Protein AF-A0A2G8L3A9-F1 (afdb_monomer)

Organism: Stichopus japonicus (NCBI:txid307972)

Solvent-accessible surface area (backbone atoms only — not comparable to full-atom values): 10584 Å² total; per-residue (Å²): 138,85,81,78,79,82,80,53,72,70,57,52,50,56,55,47,51,64,58,44,66,78,69,55,55,70,67,61,48,49,54,52,45,55,53,42,32,75,77,36,71,68,41,45,62,57,49,38,59,52,32,54,74,39,91,74,16,53,68,50,31,45,59,49,57,80,66,63,75,77,63,66,65,63,50,50,51,54,49,49,60,51,27,65,36,78,44,77,49,49,67,88,60,48,58,66,53,55,49,38,51,50,51,51,50,49,54,34,33,76,68,72,36,60,28,51,27,42,35,36,28,47,84,20,46,47,74,64,68,61,36,48,27,34,73,73,68,50,70,54,72,87,41,41,31,30,26,25,41,37,56,48,70,75,76,79,78,84,84,79,72,82,70,89,42,74,66,56,54,51,28,49,50,52,36,48,71,59,18,76,44,57,78,47,82,82

Mean predicted aligned error: 10.59 Å

pLDDT: mean 78.58, std 17.26, range [35.34, 96.5]

Foldseek 3Di:
DDDDDDDDPVVVVVVVVVVCVVVQDLVNVLVVLVVQCVVPVCVLVVQLVVLVVDVVSLLSNLLSLVVRDDDPVSSLVSLLVSLLDEDEDEPPDDLSSVVSSLVSLVVCQVVLRARAEYEYEPVQWDDDQLWIQGVSRRTRDQRQRYAEYHYDAPPDDDDDGPDCDPRNVVSQVSSQVSRNRYPYYD

Structure (mmCIF, N/CA/C/O backbone):
data_AF-A0A2G8L3A9-F1
#
_entry.id   AF-A0A2G8L3A9-F1
#
loop_
_atom_site.group_PDB
_atom_site.id
_atom_site.type_symbol
_atom_site.label_atom_id
_atom_site.label_alt_id
_atom_site.label_comp_id
_atom_site.label_asym_id
_atom_site.label_entity_id
_atom_site.label_seq_id
_atom_site.pdbx_PDB_ins_code
_atom_site.Cartn_x
_atom_site.Cartn_y
_atom_site.Cartn_z
_atom_site.occupancy
_atom_site.B_iso_or_equiv
_atom_site.auth_seq_id
_atom_site.auth_comp_id
_atom_site.auth_asym_id
_atom_site.auth_atom_id
_atom_site.pdbx_PDB_model_num
ATOM 1 N N . MET A 1 1 ? 41.451 -30.280 14.322 1.00 36.62 1 MET A N 1
ATOM 2 C CA . MET A 1 1 ? 41.153 -28.844 14.129 1.00 36.62 1 MET A CA 1
ATOM 3 C C . MET A 1 1 ? 41.398 -28.514 12.668 1.00 36.62 1 MET A C 1
ATOM 5 O O . MET A 1 1 ? 42.544 -28.542 12.246 1.00 36.62 1 MET A O 1
ATOM 9 N N . VAL A 1 2 ? 40.342 -28.307 11.881 1.00 35.34 2 VAL A N 1
ATOM 10 C CA . VAL A 1 2 ? 40.468 -27.886 10.478 1.00 35.34 2 VAL A CA 1
ATOM 11 C C . VAL A 1 2 ? 40.287 -26.373 10.460 1.00 35.34 2 VAL A C 1
ATOM 13 O O . VAL A 1 2 ? 39.200 -25.881 10.750 1.00 35.34 2 VAL A O 1
ATOM 16 N N . CYS A 1 3 ? 41.362 -25.632 10.196 1.00 36.41 3 CYS A N 1
ATOM 17 C CA . CYS A 1 3 ? 41.288 -24.188 10.005 1.00 36.41 3 CYS A CA 1
ATOM 18 C C . CYS A 1 3 ? 40.687 -23.906 8.626 1.00 36.41 3 CYS A C 1
ATOM 20 O O . CYS A 1 3 ? 41.283 -24.246 7.604 1.00 36.41 3 CYS A O 1
ATOM 22 N N . SER A 1 4 ? 39.506 -23.292 8.596 1.00 45.94 4 SER A N 1
ATOM 23 C CA . SER A 1 4 ? 38.890 -22.811 7.360 1.00 45.94 4 SER A CA 1
ATOM 24 C C . SER A 1 4 ? 39.771 -21.740 6.698 1.00 45.94 4 SER A C 1
ATOM 26 O O . SER A 1 4 ? 40.305 -20.878 7.403 1.00 45.94 4 SER A O 1
ATOM 28 N N . PRO A 1 5 ? 39.919 -21.745 5.361 1.00 47.22 5 PRO A N 1
ATOM 29 C CA . PRO A 1 5 ? 40.733 -20.757 4.663 1.00 47.22 5 PRO A CA 1
ATOM 30 C C . PRO A 1 5 ? 40.112 -19.349 4.750 1.00 47.22 5 PRO A C 1
ATOM 32 O O . PRO A 1 5 ? 38.885 -19.210 4.826 1.00 47.22 5 PRO A O 1
ATOM 35 N N . PRO A 1 6 ? 40.935 -18.283 4.731 1.00 53.50 6 PRO A N 1
ATOM 36 C CA . PRO A 1 6 ? 40.441 -16.915 4.805 1.00 53.50 6 PRO A CA 1
ATOM 37 C C . PRO A 1 6 ? 39.629 -16.551 3.547 1.00 53.50 6 PRO A C 1
ATOM 39 O O . PRO A 1 6 ? 39.983 -16.957 2.440 1.00 53.50 6 PRO A O 1
ATOM 42 N N . PRO A 1 7 ? 38.547 -15.761 3.679 1.00 51.75 7 PRO A N 1
ATOM 43 C CA . PRO A 1 7 ? 37.683 -15.428 2.552 1.00 51.75 7 PRO A CA 1
ATOM 44 C C . PRO A 1 7 ? 38.400 -14.540 1.523 1.00 51.75 7 PRO A C 1
ATOM 46 O O . PRO A 1 7 ? 39.047 -13.551 1.885 1.00 51.75 7 PRO A O 1
ATOM 49 N N . CYS A 1 8 ? 38.221 -14.877 0.240 1.00 49.03 8 CYS A N 1
ATOM 50 C CA . CYS A 1 8 ? 38.755 -14.158 -0.920 1.00 49.03 8 CYS A CA 1
ATOM 51 C C . CYS A 1 8 ? 38.336 -12.674 -0.953 1.00 49.03 8 CYS A C 1
ATOM 53 O O . CYS A 1 8 ? 37.298 -12.292 -0.406 1.00 49.03 8 CYS A O 1
ATOM 55 N N . HIS A 1 9 ? 39.120 -11.839 -1.644 1.00 52.62 9 HIS A N 1
ATOM 56 C CA . HIS A 1 9 ? 38.910 -10.387 -1.747 1.00 52.62 9 HIS A CA 1
ATOM 57 C C . HIS A 1 9 ? 37.497 -10.013 -2.243 1.00 52.62 9 HIS A C 1
ATOM 59 O O . HIS A 1 9 ? 36.833 -9.175 -1.634 1.00 52.62 9 HIS A O 1
ATOM 65 N N . SER A 1 10 ? 36.969 -10.732 -3.240 1.00 46.91 10 SER A N 1
ATOM 66 C CA . SER A 1 10 ? 35.603 -10.543 -3.762 1.00 46.91 10 SER A CA 1
ATOM 67 C C . SER A 1 10 ? 34.503 -10.844 -2.730 1.00 46.91 10 SER A C 1
ATOM 69 O O . SER A 1 10 ? 33.462 -10.186 -2.696 1.00 46.91 10 SER A O 1
ATOM 71 N N . CYS A 1 11 ? 34.739 -11.797 -1.821 1.00 41.62 11 CYS A N 1
ATOM 72 C CA . CYS A 1 11 ? 33.842 -12.088 -0.700 1.00 41.62 11 CYS A CA 1
ATOM 73 C C . CYS A 1 11 ? 33.897 -10.998 0.379 1.00 41.62 11 CYS A C 1
ATOM 75 O O . CYS A 1 11 ? 32.884 -10.740 1.033 1.00 41.62 11 CYS A O 1
ATOM 77 N N . LYS A 1 12 ? 35.048 -10.338 0.569 1.00 43.12 12 LYS A N 1
ATOM 78 C CA . LYS A 1 12 ? 35.173 -9.195 1.487 1.00 43.12 12 LYS A CA 1
ATOM 79 C C . LYS A 1 12 ? 34.442 -7.964 0.952 1.00 43.12 12 LYS A C 1
ATOM 81 O O . LYS A 1 12 ? 33.744 -7.316 1.727 1.00 43.12 12 LYS A O 1
ATOM 86 N N . GLU A 1 13 ? 34.519 -7.693 -0.350 1.00 42.53 13 GLU A N 1
ATOM 87 C CA . GLU A 1 13 ? 33.789 -6.592 -0.997 1.00 42.53 13 GLU A CA 1
ATOM 88 C C . GLU A 1 13 ? 32.276 -6.821 -1.006 1.00 42.53 13 GLU A C 1
ATOM 90 O O . GLU A 1 13 ? 31.536 -5.941 -0.568 1.00 42.53 13 GLU A O 1
ATOM 95 N N . ARG A 1 14 ? 31.797 -8.028 -1.348 1.00 42.50 14 ARG A N 1
ATOM 96 C CA . ARG A 1 14 ? 30.364 -8.371 -1.231 1.00 42.50 14 ARG A CA 1
ATOM 97 C C . ARG A 1 14 ? 29.839 -8.232 0.200 1.00 42.50 14 ARG A C 1
ATOM 99 O O . ARG A 1 14 ? 28.725 -7.758 0.396 1.00 42.50 14 ARG A O 1
ATOM 106 N N . ARG A 1 15 ? 30.632 -8.604 1.214 1.00 38.69 15 ARG A N 1
ATOM 107 C CA . ARG A 1 15 ? 30.287 -8.408 2.639 1.00 38.69 15 ARG A CA 1
ATOM 108 C C . ARG A 1 15 ? 30.370 -6.948 3.090 1.00 38.69 15 ARG A C 1
ATOM 110 O O . ARG A 1 15 ? 29.755 -6.598 4.093 1.00 38.69 15 ARG A O 1
ATOM 117 N N . ARG A 1 16 ? 31.153 -6.107 2.412 1.00 40.16 16 ARG A N 1
ATOM 118 C CA . ARG A 1 16 ? 31.236 -4.664 2.679 1.00 40.16 16 ARG A CA 1
ATOM 119 C C . ARG A 1 16 ? 30.041 -3.939 2.059 1.00 40.16 16 ARG A C 1
ATOM 121 O O . ARG A 1 16 ? 29.405 -3.163 2.753 1.00 40.16 16 ARG A O 1
ATOM 128 N N . TYR A 1 17 ? 29.650 -4.303 0.838 1.00 43.84 17 TYR A N 1
ATOM 129 C CA . TYR A 1 17 ? 28.429 -3.806 0.200 1.00 43.84 17 TYR A CA 1
ATOM 130 C C . TYR A 1 17 ? 27.167 -4.241 0.963 1.00 43.84 17 TYR A C 1
ATOM 132 O O . TYR A 1 17 ? 26.323 -3.412 1.268 1.00 43.84 17 TYR A O 1
ATOM 140 N N . ARG A 1 18 ? 27.093 -5.506 1.412 1.00 39.56 18 ARG A N 1
ATOM 141 C CA . ARG A 1 18 ? 26.003 -5.998 2.283 1.00 39.56 18 ARG A CA 1
ATOM 142 C C . ARG A 1 18 ? 25.877 -5.258 3.618 1.00 39.56 18 ARG A C 1
ATOM 144 O O . ARG A 1 18 ? 24.781 -5.197 4.156 1.00 39.56 18 ARG A O 1
ATOM 151 N N . ARG A 1 19 ? 26.984 -4.745 4.168 1.00 37.00 19 ARG A N 1
ATOM 152 C CA . ARG A 1 19 ? 26.980 -3.954 5.411 1.00 37.00 19 ARG A CA 1
ATOM 153 C C . ARG A 1 19 ? 26.667 -2.480 5.169 1.00 37.00 19 ARG A C 1
ATOM 155 O O . ARG A 1 19 ? 26.073 -1.856 6.030 1.00 37.00 19 ARG A O 1
ATOM 162 N N . ASN A 1 20 ? 27.012 -1.947 4.000 1.00 40.19 20 ASN A N 1
ATOM 163 C CA . ASN A 1 20 ? 26.741 -0.553 3.647 1.00 40.19 20 ASN A CA 1
ATOM 164 C C . ASN A 1 20 ? 25.353 -0.349 3.018 1.00 40.19 20 ASN A C 1
ATOM 166 O O . ASN A 1 20 ? 24.836 0.753 3.077 1.00 40.19 20 ASN A O 1
ATOM 170 N N . ALA A 1 21 ? 24.718 -1.392 2.472 1.00 45.28 21 ALA A N 1
ATOM 171 C CA . ALA A 1 21 ? 23.310 -1.345 2.062 1.00 45.28 21 ALA A CA 1
ATOM 172 C C . ALA A 1 21 ? 22.352 -1.180 3.260 1.00 45.28 21 ALA A C 1
ATOM 174 O O . ALA A 1 21 ? 21.206 -0.797 3.078 1.00 45.28 21 ALA A O 1
ATOM 175 N N . GLN A 1 22 ? 22.833 -1.433 4.485 1.00 47.22 22 GLN A N 1
ATOM 176 C CA . GLN A 1 22 ? 22.139 -1.073 5.728 1.00 47.22 22 GLN A CA 1
ATOM 177 C C . GLN A 1 22 ? 22.319 0.416 6.096 1.00 47.22 22 GLN A C 1
ATOM 179 O O . GLN A 1 22 ? 21.776 0.861 7.099 1.00 47.22 22 GLN A O 1
ATOM 184 N N . VAL A 1 23 ? 23.103 1.172 5.314 1.00 50.78 23 VAL A N 1
ATOM 185 C CA . VAL A 1 23 ? 23.493 2.577 5.540 1.00 50.78 23 VAL A CA 1
ATOM 186 C C . VAL A 1 23 ? 23.375 3.357 4.224 1.00 50.78 23 VAL A C 1
ATOM 188 O O . VAL A 1 23 ? 24.278 4.086 3.823 1.00 50.78 23 VAL A O 1
ATOM 191 N N . LEU A 1 24 ? 22.290 3.141 3.492 1.00 57.12 24 LEU A N 1
ATOM 192 C CA . LEU A 1 24 ? 21.885 4.052 2.431 1.00 57.12 24 LEU A CA 1
ATOM 193 C C . LEU A 1 24 ? 20.518 4.571 2.823 1.00 57.12 24 LEU A C 1
ATOM 195 O O . LEU A 1 24 ? 19.586 3.795 3.041 1.00 57.12 24 LEU A O 1
ATOM 199 N N . ASP A 1 25 ? 20.452 5.883 2.979 1.00 66.00 25 ASP A N 1
ATOM 200 C CA . ASP A 1 25 ? 19.200 6.568 3.203 1.00 66.00 25 ASP A CA 1
ATOM 201 C C . ASP A 1 25 ? 18.233 6.236 2.035 1.00 66.00 25 ASP A C 1
ATOM 203 O O . ASP A 1 25 ? 18.679 6.126 0.884 1.00 66.00 25 ASP A O 1
ATOM 207 N N . PRO A 1 26 ? 16.926 6.026 2.288 1.00 64.19 26 PRO A N 1
ATOM 208 C CA . PRO A 1 26 ? 15.928 5.796 1.238 1.00 64.19 26 PRO A CA 1
ATOM 209 C C . PRO A 1 26 ? 15.983 6.768 0.064 1.00 64.19 26 PRO A C 1
ATOM 211 O O . PRO A 1 26 ? 15.764 6.353 -1.075 1.00 64.19 26 PRO A O 1
ATOM 214 N N . PHE A 1 27 ? 16.348 8.021 0.316 1.00 68.00 27 PHE A N 1
ATOM 215 C CA . PHE A 1 27 ? 16.546 9.042 -0.702 1.00 68.00 27 PHE A CA 1
ATOM 216 C C . PHE A 1 27 ? 17.810 8.791 -1.538 1.00 68.00 27 PHE A C 1
ATOM 218 O O . PHE A 1 27 ? 17.751 8.860 -2.766 1.00 68.00 27 PHE A O 1
ATOM 225 N N . ASP A 1 28 ? 18.938 8.420 -0.925 1.00 74.38 28 ASP A N 1
ATOM 226 C CA . ASP A 1 28 ? 20.164 8.076 -1.665 1.00 74.38 28 ASP A CA 1
ATOM 227 C C . ASP A 1 28 ? 19.952 6.856 -2.569 1.00 74.38 28 ASP A C 1
ATOM 229 O O . ASP A 1 28 ? 20.475 6.774 -3.687 1.00 74.38 28 ASP A O 1
ATOM 233 N N . LEU A 1 29 ? 19.140 5.907 -2.101 1.00 73.69 29 LEU A N 1
ATOM 234 C CA . LEU A 1 29 ? 18.822 4.713 -2.865 1.00 73.69 29 LEU A CA 1
ATOM 235 C C . LEU A 1 29 ? 17.907 5.011 -4.058 1.00 73.69 29 LEU A C 1
ATOM 237 O O . LEU A 1 29 ? 18.067 4.393 -5.110 1.00 73.69 29 LEU A O 1
ATOM 241 N N . GLN A 1 30 ? 17.016 5.996 -3.935 1.00 76.06 30 GLN A N 1
ATOM 242 C CA . GLN A 1 30 ? 16.195 6.500 -5.037 1.00 76.06 30 GLN A CA 1
ATOM 243 C C . GLN A 1 30 ? 17.063 7.117 -6.147 1.00 76.06 30 GLN A C 1
ATOM 245 O O . GLN A 1 30 ? 16.871 6.825 -7.330 1.00 76.06 30 GLN A O 1
ATOM 250 N N . TYR A 1 31 ? 18.082 7.907 -5.790 1.00 81.00 31 TYR A N 1
ATOM 251 C CA . TYR A 1 31 ? 19.041 8.431 -6.771 1.00 81.00 31 TYR A CA 1
ATOM 252 C C . TYR A 1 31 ? 19.836 7.317 -7.448 1.00 81.00 31 TYR A C 1
ATOM 254 O O . TYR A 1 31 ? 19.996 7.337 -8.671 1.00 81.00 31 TYR A O 1
ATOM 262 N N . LEU A 1 32 ? 20.295 6.324 -6.679 1.00 81.38 32 LEU A N 1
ATOM 263 C CA . LEU A 1 32 ? 20.985 5.160 -7.231 1.00 81.38 32 LEU A CA 1
ATOM 264 C C . LEU A 1 32 ? 20.086 4.382 -8.199 1.00 81.38 32 LEU A C 1
ATOM 266 O O . LEU A 1 32 ? 20.548 3.973 -9.265 1.00 81.38 32 LEU A O 1
ATOM 270 N N . PHE A 1 33 ? 18.810 4.209 -7.852 1.00 83.75 33 PHE A N 1
ATOM 271 C CA . PHE A 1 33 ? 17.823 3.548 -8.698 1.00 83.75 33 PHE A CA 1
ATOM 272 C C . PHE A 1 33 ? 17.646 4.284 -10.029 1.00 83.75 33 PHE A C 1
ATOM 274 O O . PHE A 1 33 ? 17.816 3.678 -11.088 1.00 83.75 33 PHE A O 1
ATOM 281 N N . ARG A 1 34 ? 17.392 5.600 -9.994 1.00 84.62 34 ARG A N 1
ATOM 282 C CA . ARG A 1 34 ? 17.238 6.431 -11.202 1.00 84.62 34 ARG A CA 1
ATOM 283 C C . ARG A 1 34 ? 18.502 6.433 -12.059 1.00 84.62 34 ARG A C 1
ATOM 285 O O . ARG A 1 34 ? 18.413 6.330 -13.280 1.00 84.62 34 ARG A O 1
ATOM 292 N N . PHE A 1 35 ? 19.673 6.517 -11.428 1.00 85.81 35 PHE A N 1
ATOM 293 C CA . PHE A 1 35 ? 20.959 6.445 -12.118 1.00 85.81 35 PHE A CA 1
ATOM 294 C C . PHE A 1 35 ? 21.136 5.104 -12.838 1.00 85.81 35 PHE A C 1
ATOM 296 O O . PHE A 1 35 ? 21.455 5.083 -14.023 1.00 85.81 35 PHE A O 1
ATOM 303 N N . ALA A 1 36 ? 20.884 3.988 -12.151 1.00 85.12 36 ALA A N 1
ATOM 304 C CA . ALA A 1 36 ? 21.011 2.658 -12.734 1.00 85.12 36 ALA A CA 1
ATOM 305 C C . ALA A 1 36 ? 20.030 2.439 -13.894 1.00 85.12 36 ALA A C 1
ATOM 307 O O . ALA A 1 36 ? 20.445 1.952 -14.942 1.00 85.12 36 ALA A O 1
ATOM 308 N N . CYS A 1 37 ? 18.771 2.860 -13.740 1.00 82.75 37 CYS A N 1
ATOM 309 C CA . CYS A 1 37 ? 17.767 2.773 -14.806 1.00 82.75 37 CYS A CA 1
ATOM 310 C C . CYS A 1 37 ? 18.114 3.658 -16.014 1.00 82.75 37 CYS A C 1
ATOM 312 O O . CYS A 1 37 ? 17.800 3.306 -17.146 1.00 82.75 37 CYS A O 1
ATOM 314 N N . GLY A 1 38 ? 18.788 4.793 -15.792 1.00 82.81 38 GLY A N 1
ATOM 315 C CA . GLY A 1 38 ? 19.302 5.642 -16.869 1.00 82.81 38 GLY A CA 1
ATOM 316 C C . GLY A 1 38 ? 20.457 5.015 -17.661 1.00 82.81 38 GLY A C 1
ATOM 317 O O . GLY A 1 38 ? 20.692 5.415 -18.798 1.00 82.81 38 GLY A O 1
ATOM 318 N N . LEU A 1 39 ? 21.170 4.042 -17.080 1.00 85.06 39 LEU A N 1
ATOM 319 C CA . LEU A 1 39 ? 22.246 3.300 -17.747 1.00 85.06 39 LEU A CA 1
ATOM 320 C C . LEU A 1 39 ? 21.748 2.022 -18.432 1.00 85.06 39 LEU A C 1
ATOM 322 O O . LEU A 1 39 ? 22.170 1.721 -19.546 1.00 85.06 39 LEU A O 1
ATOM 326 N N . ASP A 1 40 ? 20.889 1.264 -17.753 1.00 82.75 40 ASP A N 1
ATOM 327 C CA . ASP A 1 40 ? 20.296 0.015 -18.232 1.00 82.75 40 ASP A CA 1
ATOM 328 C C . ASP A 1 40 ? 18.811 -0.008 -17.824 1.00 82.75 40 ASP A C 1
ATOM 330 O O . ASP A 1 40 ? 18.519 -0.100 -16.627 1.00 82.75 40 ASP A O 1
ATOM 334 N N . PRO A 1 41 ? 17.864 0.046 -18.780 1.00 76.56 41 PRO A N 1
ATOM 335 C CA . PRO A 1 41 ? 16.432 -0.024 -18.490 1.00 76.56 41 PRO A CA 1
ATOM 336 C C . PRO A 1 41 ? 16.026 -1.272 -17.687 1.00 76.56 41 PRO A C 1
ATOM 338 O O . PRO A 1 41 ? 15.121 -1.203 -16.857 1.00 76.56 41 PRO A O 1
ATOM 341 N N . ASP A 1 42 ? 16.738 -2.394 -17.850 1.00 81.69 42 ASP A N 1
ATOM 342 C CA . ASP A 1 42 ? 16.459 -3.638 -17.121 1.00 81.69 42 ASP A CA 1
ATOM 343 C C . ASP A 1 42 ? 17.043 -3.644 -15.696 1.00 81.69 42 ASP A C 1
ATOM 345 O O . ASP A 1 42 ? 16.769 -4.553 -14.897 1.00 81.69 42 ASP A O 1
ATOM 349 N N . ALA A 1 43 ? 17.872 -2.654 -15.340 1.00 83.38 43 ALA A N 1
ATOM 350 C CA . ALA A 1 43 ? 18.488 -2.576 -14.019 1.00 83.38 43 ALA A CA 1
ATOM 351 C C . ALA A 1 43 ? 17.450 -2.353 -12.917 1.00 83.38 43 ALA A C 1
ATOM 353 O O . ALA A 1 43 ? 17.611 -2.900 -11.823 1.00 83.38 43 ALA A O 1
ATOM 354 N N . GLY A 1 44 ? 16.368 -1.621 -13.203 1.00 80.88 44 GLY A N 1
ATOM 355 C CA . GLY A 1 44 ? 15.320 -1.327 -12.225 1.00 80.88 44 GLY A CA 1
ATOM 356 C C . GLY A 1 44 ? 14.690 -2.596 -11.649 1.00 80.88 44 GLY A C 1
ATOM 357 O O . GLY A 1 44 ? 14.657 -2.782 -10.431 1.00 80.88 44 GLY A O 1
ATOM 358 N N . LYS A 1 45 ? 14.303 -3.536 -12.521 1.00 79.88 45 LYS A N 1
ATOM 359 C CA . LYS A 1 45 ? 13.730 -4.835 -12.131 1.00 79.88 45 LYS A CA 1
ATOM 360 C C . LYS A 1 45 ? 14.697 -5.649 -11.268 1.00 79.88 45 LYS A C 1
ATOM 362 O O . LYS A 1 45 ? 14.313 -6.201 -10.236 1.00 79.88 45 LYS A O 1
ATOM 367 N N . LYS A 1 46 ? 15.978 -5.695 -11.654 1.00 83.19 46 LYS A N 1
ATOM 368 C CA . LYS A 1 46 ? 17.025 -6.416 -10.906 1.00 83.19 46 LYS A CA 1
ATOM 369 C C . LYS A 1 46 ? 17.261 -5.798 -9.527 1.00 83.19 46 LYS A C 1
ATOM 371 O O . LYS A 1 46 ? 17.386 -6.535 -8.549 1.00 83.19 46 LYS A O 1
ATOM 376 N N . LEU A 1 47 ? 17.301 -4.467 -9.444 1.00 82.69 47 LEU A N 1
ATOM 377 C CA . LEU A 1 47 ? 17.473 -3.739 -8.189 1.00 82.69 47 LEU A CA 1
ATOM 378 C C . LEU A 1 47 ? 16.291 -3.965 -7.257 1.00 82.69 47 LEU A C 1
ATOM 380 O O . LEU A 1 47 ? 16.506 -4.348 -6.115 1.00 82.69 47 LEU A O 1
ATOM 384 N N . ILE A 1 48 ? 15.059 -3.822 -7.739 1.00 81.00 48 ILE A N 1
ATOM 385 C CA . ILE A 1 48 ? 13.859 -4.011 -6.914 1.00 81.00 48 ILE A CA 1
ATOM 386 C C . ILE A 1 48 ? 13.789 -5.433 -6.364 1.00 81.00 48 ILE A C 1
ATOM 388 O O . ILE A 1 48 ? 13.585 -5.610 -5.165 1.00 81.00 48 ILE A O 1
ATOM 392 N N . ASN A 1 49 ? 14.044 -6.446 -7.194 1.00 82.69 49 ASN A N 1
ATOM 393 C CA . ASN A 1 49 ? 14.086 -7.836 -6.735 1.00 82.69 49 ASN A CA 1
ATOM 394 C C . ASN A 1 49 ? 15.186 -8.068 -5.692 1.00 82.69 49 ASN A C 1
ATOM 396 O O . ASN A 1 49 ? 14.992 -8.816 -4.733 1.00 82.69 49 ASN A O 1
ATOM 400 N N . HIS A 1 50 ? 16.339 -7.413 -5.850 1.00 82.06 50 HIS A N 1
ATOM 401 C CA . HIS A 1 50 ? 17.394 -7.470 -4.849 1.00 82.06 50 HIS A CA 1
ATOM 402 C C . HIS A 1 50 ? 16.974 -6.792 -3.541 1.00 82.06 50 HIS A C 1
ATOM 404 O O . HIS A 1 50 ? 17.147 -7.384 -2.478 1.00 82.06 50 HIS A O 1
ATOM 410 N N . LEU A 1 51 ? 16.392 -5.593 -3.612 1.00 79.50 51 LEU A N 1
ATOM 411 C CA . LEU A 1 51 ? 15.943 -4.828 -2.452 1.00 79.50 51 LEU A CA 1
ATOM 412 C C . LEU A 1 51 ? 14.878 -5.590 -1.676 1.00 79.50 51 LEU A C 1
ATOM 414 O O . LEU A 1 51 ? 15.074 -5.804 -0.491 1.00 79.50 51 LEU A O 1
ATOM 418 N N . LYS A 1 52 ? 13.846 -6.125 -2.337 1.00 79.06 52 LYS A N 1
ATOM 419 C CA . LYS A 1 52 ? 12.809 -6.966 -1.707 1.00 79.06 52 LYS A CA 1
ATOM 420 C C . LYS A 1 52 ? 13.375 -8.155 -0.909 1.00 79.06 52 LYS A C 1
ATOM 422 O O . LYS A 1 52 ? 12.743 -8.618 0.031 1.00 79.06 52 LYS A O 1
ATOM 427 N N . SER A 1 53 ? 14.570 -8.650 -1.251 1.00 79.62 53 SER A N 1
ATOM 428 C CA . SER A 1 53 ? 15.238 -9.733 -0.505 1.00 79.62 53 SER A CA 1
ATOM 429 C C . SER A 1 53 ? 15.954 -9.279 0.778 1.00 79.62 53 SER A C 1
ATOM 431 O O . SER A 1 53 ? 16.410 -10.116 1.562 1.00 79.62 53 SER A O 1
ATOM 433 N N . LEU A 1 54 ? 16.099 -7.968 0.991 1.00 79.25 54 LEU A N 1
ATOM 434 C CA . LEU A 1 54 ? 16.761 -7.375 2.149 1.00 79.25 54 LEU A CA 1
ATOM 435 C C . LEU A 1 54 ? 15.744 -7.028 3.251 1.00 79.25 54 LEU A C 1
ATOM 437 O O . LEU A 1 54 ? 14.624 -6.613 2.951 1.00 79.25 54 LEU A O 1
ATOM 441 N N . PRO A 1 55 ? 16.126 -7.121 4.538 1.00 70.94 55 PRO A N 1
ATOM 442 C CA . PRO A 1 55 ? 15.294 -6.628 5.633 1.00 70.94 55 PRO A CA 1
ATOM 443 C C . PRO A 1 55 ? 14.982 -5.135 5.460 1.00 70.94 55 PRO A C 1
ATOM 445 O O . PRO A 1 55 ? 15.900 -4.336 5.296 1.00 70.94 55 PRO A O 1
ATOM 448 N N . GLY A 1 56 ? 13.698 -4.766 5.483 1.00 70.19 56 GLY A N 1
ATOM 449 C CA . GLY A 1 56 ? 13.246 -3.386 5.247 1.00 70.19 56 GLY A CA 1
ATOM 450 C C . GLY A 1 56 ? 13.283 -2.947 3.779 1.00 70.19 56 GLY A C 1
ATOM 451 O O . GLY A 1 56 ? 12.927 -1.818 3.465 1.00 70.19 56 GLY A O 1
ATOM 452 N N . GLY A 1 57 ? 13.681 -3.831 2.864 1.00 76.88 57 GLY A N 1
ATOM 453 C CA . GLY A 1 57 ? 13.815 -3.530 1.445 1.00 76.88 57 GLY A CA 1
ATOM 454 C C . GLY A 1 57 ? 12.502 -3.260 0.712 1.00 76.88 57 GLY A C 1
ATOM 455 O O . GLY A 1 57 ? 12.511 -2.593 -0.321 1.00 76.88 57 GLY A O 1
ATOM 456 N N . ASP A 1 58 ? 11.375 -3.714 1.262 1.00 80.06 58 ASP A N 1
ATOM 457 C CA . ASP A 1 58 ? 10.038 -3.449 0.717 1.00 80.06 58 ASP A CA 1
ATOM 458 C C . ASP A 1 58 ? 9.694 -1.965 0.720 1.00 80.06 58 ASP A C 1
ATOM 460 O O . ASP A 1 58 ? 9.169 -1.450 -0.263 1.00 80.06 58 ASP A O 1
ATOM 464 N N . THR A 1 59 ? 10.083 -1.260 1.781 1.00 78.25 59 THR A N 1
ATOM 465 C CA . THR A 1 59 ? 9.943 0.190 1.913 1.00 78.25 59 THR A CA 1
ATOM 466 C C . THR A 1 59 ? 10.594 0.924 0.741 1.00 78.25 59 THR A C 1
ATOM 468 O O . THR A 1 59 ? 10.016 1.835 0.154 1.00 78.25 59 THR A O 1
ATOM 471 N N . PHE A 1 60 ? 11.786 0.482 0.341 1.00 78.31 60 PHE A N 1
ATOM 472 C CA . PHE A 1 60 ? 12.499 1.054 -0.797 1.00 78.31 60 PHE A CA 1
ATOM 473 C C . PHE A 1 60 ? 11.919 0.586 -2.132 1.00 78.31 60 PHE A C 1
ATOM 475 O O . PHE A 1 60 ? 11.857 1.362 -3.087 1.00 78.31 60 PHE A O 1
ATOM 482 N N . ALA A 1 61 ? 11.475 -0.671 -2.210 1.00 83.44 61 ALA A N 1
ATOM 483 C CA . ALA A 1 61 ? 10.823 -1.202 -3.397 1.00 83.44 61 ALA A CA 1
ATOM 484 C C . ALA A 1 61 ? 9.567 -0.392 -3.750 1.00 83.44 61 ALA A C 1
ATOM 486 O O . ALA A 1 61 ? 9.362 -0.118 -4.926 1.00 83.44 61 ALA A O 1
ATOM 487 N N . ILE A 1 62 ? 8.784 0.052 -2.758 1.00 85.00 62 ILE A N 1
ATOM 488 C CA . ILE A 1 62 ? 7.624 0.941 -2.954 1.00 85.00 62 ILE A CA 1
ATOM 489 C C . ILE A 1 62 ? 8.020 2.213 -3.706 1.00 85.00 62 ILE A C 1
ATOM 491 O O . ILE A 1 62 ? 7.417 2.520 -4.734 1.00 85.00 62 ILE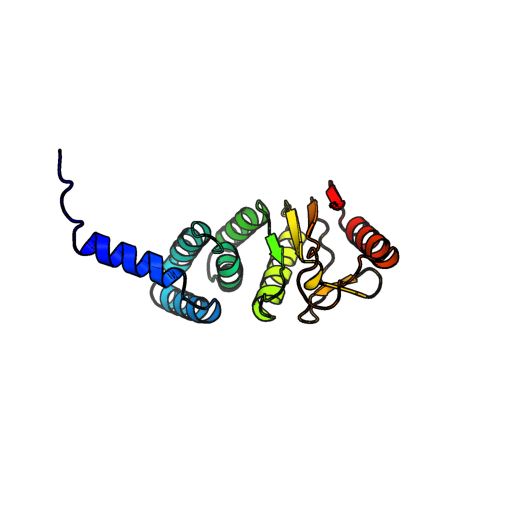 A O 1
ATOM 495 N N . LEU A 1 63 ? 9.048 2.922 -3.220 1.00 84.38 63 LEU A N 1
ATOM 496 C CA . LEU A 1 63 ? 9.531 4.162 -3.841 1.00 84.38 63 LEU A CA 1
ATOM 497 C C . LEU A 1 63 ? 9.935 3.921 -5.301 1.00 84.38 63 LEU A C 1
ATOM 499 O O . LEU A 1 63 ? 9.557 4.675 -6.191 1.00 84.38 63 LEU A O 1
ATOM 503 N N . CYS A 1 64 ? 10.641 2.817 -5.554 1.00 83.12 64 CYS A N 1
ATOM 504 C CA . CYS A 1 64 ? 11.144 2.488 -6.882 1.00 83.12 64 CYS A CA 1
ATOM 505 C C . CYS A 1 64 ? 10.039 2.027 -7.850 1.00 83.12 64 CYS A C 1
ATOM 507 O O . CYS A 1 64 ? 10.126 2.310 -9.041 1.00 83.12 64 CYS A O 1
ATOM 509 N N . ILE A 1 65 ? 9.010 1.308 -7.376 1.00 84.94 65 ILE A N 1
ATOM 510 C CA . ILE A 1 65 ? 7.924 0.771 -8.220 1.00 84.94 65 ILE A CA 1
ATOM 511 C C . ILE A 1 65 ? 7.153 1.895 -8.913 1.00 84.94 65 ILE A C 1
ATOM 513 O O . ILE A 1 65 ? 6.860 1.775 -10.099 1.00 84.94 65 ILE A O 1
ATOM 517 N N . LEU A 1 66 ? 6.872 2.992 -8.209 1.00 83.25 66 LEU A N 1
ATOM 518 C CA . LEU A 1 66 ? 6.150 4.134 -8.781 1.00 83.25 66 LEU A CA 1
ATOM 519 C C . LEU A 1 66 ? 6.973 4.914 -9.817 1.00 83.25 66 LEU A C 1
ATOM 521 O O . LEU A 1 66 ? 6.414 5.666 -10.611 1.00 83.25 66 LEU A O 1
ATOM 525 N N . GLU A 1 67 ? 8.293 4.735 -9.815 1.00 80.69 67 GLU A N 1
ATOM 526 C CA . GLU A 1 67 ? 9.214 5.352 -10.770 1.00 80.69 67 GLU A CA 1
ATOM 527 C C . GLU A 1 67 ? 9.615 4.421 -11.915 1.00 80.69 67 GLU A C 1
ATOM 529 O O . GLU A 1 67 ? 10.323 4.857 -12.825 1.00 80.69 67 GLU A O 1
ATOM 534 N N . GLN A 1 68 ? 9.195 3.151 -11.884 1.00 75.88 68 GLN A N 1
ATOM 535 C CA . GLN A 1 68 ? 9.487 2.224 -12.968 1.00 75.88 68 GLN A CA 1
ATOM 536 C C . GLN A 1 68 ? 8.888 2.742 -14.275 1.00 75.88 68 GLN A C 1
ATOM 538 O O . GLN A 1 68 ? 7.690 3.000 -14.388 1.00 75.88 68 GLN A O 1
ATOM 543 N N . THR A 1 69 ? 9.738 2.848 -15.287 1.00 68.56 69 THR A N 1
ATOM 544 C CA . THR A 1 69 ? 9.338 3.052 -16.674 1.00 68.56 69 THR A CA 1
ATOM 545 C C . THR A 1 69 ? 9.510 1.723 -17.405 1.00 68.56 69 THR A C 1
ATOM 547 O O . THR A 1 69 ? 10.545 1.073 -17.282 1.00 68.56 69 THR A O 1
ATOM 550 N N . GLY A 1 70 ? 8.484 1.262 -18.123 1.00 72.56 70 GLY A N 1
ATOM 551 C CA . GLY A 1 70 ? 8.525 -0.058 -18.759 1.00 72.56 70 GLY A CA 1
ATOM 552 C C . GLY A 1 70 ? 7.147 -0.649 -19.037 1.00 72.56 70 GLY A C 1
ATOM 553 O O . GLY A 1 70 ? 6.164 0.082 -19.165 1.00 72.56 70 GLY A O 1
ATOM 554 N N . ASP A 1 71 ? 7.092 -1.979 -19.150 1.00 81.00 71 ASP A N 1
ATOM 555 C CA . ASP A 1 71 ? 5.846 -2.721 -19.350 1.00 81.00 71 ASP A CA 1
ATOM 556 C C . ASP A 1 71 ? 4.939 -2.582 -18.119 1.00 81.00 71 ASP A C 1
ATOM 558 O O . ASP A 1 71 ? 5.324 -2.906 -16.993 1.00 81.00 71 ASP A O 1
ATOM 562 N N . VAL A 1 72 ? 3.711 -2.115 -18.342 1.00 85.44 72 VAL A N 1
ATOM 563 C CA . VAL A 1 72 ? 2.702 -1.946 -17.292 1.00 85.44 72 VAL A CA 1
ATOM 564 C C . VAL A 1 72 ? 2.426 -3.270 -16.578 1.00 85.44 72 VAL A C 1
ATOM 566 O O . VAL A 1 72 ? 2.235 -3.266 -15.367 1.00 85.44 72 VAL A O 1
ATOM 569 N N . ASN A 1 73 ? 2.462 -4.406 -17.277 1.00 88.06 73 ASN A N 1
ATOM 570 C CA . ASN A 1 73 ? 2.234 -5.716 -16.666 1.00 88.06 73 ASN A CA 1
ATOM 571 C C . ASN A 1 73 ? 3.320 -6.060 -15.638 1.00 88.06 73 ASN A C 1
ATOM 573 O O . ASN A 1 73 ? 2.993 -6.497 -14.539 1.00 88.06 73 ASN A O 1
ATOM 577 N N . ASP A 1 74 ? 4.590 -5.778 -15.945 1.00 84.94 74 ASP A N 1
ATOM 578 C CA . ASP A 1 74 ? 5.711 -5.995 -15.018 1.00 84.94 74 ASP A CA 1
ATOM 579 C C . ASP A 1 74 ? 5.590 -5.110 -13.759 1.00 84.94 74 ASP A C 1
ATOM 581 O O . ASP A 1 74 ? 5.911 -5.533 -12.637 1.00 84.94 74 ASP A O 1
ATOM 585 N N . ILE A 1 75 ? 5.097 -3.879 -13.929 1.00 85.69 75 ILE A N 1
ATOM 586 C CA . ILE A 1 75 ? 4.821 -2.957 -12.820 1.00 85.69 75 ILE A CA 1
ATOM 587 C C . ILE A 1 75 ? 3.673 -3.504 -11.964 1.00 85.69 75 ILE A C 1
ATOM 589 O O . ILE A 1 75 ? 3.798 -3.578 -10.740 1.00 85.69 75 ILE A O 1
ATOM 593 N N . MET A 1 76 ? 2.580 -3.948 -12.588 1.00 91.62 76 MET A N 1
ATOM 594 C CA . MET A 1 76 ? 1.426 -4.501 -11.874 1.00 91.62 76 MET A CA 1
ATOM 595 C C . MET A 1 76 ? 1.759 -5.814 -11.153 1.00 91.62 76 MET A C 1
ATOM 597 O O . MET A 1 76 ? 1.305 -6.014 -10.025 1.00 91.62 76 MET A O 1
ATOM 601 N N . ASP A 1 77 ? 2.607 -6.666 -11.729 1.00 91.06 77 ASP A N 1
ATOM 602 C CA . ASP A 1 77 ? 3.136 -7.858 -11.059 1.00 91.06 77 ASP A CA 1
ATOM 603 C C . ASP A 1 77 ? 3.963 -7.480 -9.823 1.00 91.06 77 ASP A C 1
ATOM 605 O O . ASP A 1 77 ? 3.839 -8.102 -8.765 1.00 91.06 77 ASP A O 1
ATOM 609 N N . SER A 1 78 ? 4.754 -6.406 -9.915 1.00 89.06 78 SER A N 1
ATOM 610 C CA . SER A 1 78 ? 5.523 -5.885 -8.781 1.00 89.06 78 SER A CA 1
ATOM 611 C C . SER A 1 78 ? 4.633 -5.346 -7.660 1.00 89.06 78 SER A C 1
ATOM 613 O O . SER A 1 78 ? 4.959 -5.570 -6.488 1.00 89.06 78 SER A O 1
ATOM 615 N N . VAL A 1 79 ? 3.532 -4.664 -8.007 1.00 92.81 79 VAL A N 1
ATOM 616 C CA . VAL A 1 79 ? 2.505 -4.188 -7.062 1.00 92.81 79 VAL A CA 1
ATOM 617 C C . VAL A 1 79 ? 1.809 -5.375 -6.398 1.00 92.81 79 VAL A C 1
ATOM 619 O O . VAL A 1 79 ? 1.719 -5.424 -5.173 1.00 92.81 79 VAL A O 1
ATOM 622 N N . LYS A 1 80 ? 1.380 -6.371 -7.183 1.00 95.00 80 LYS A N 1
ATOM 623 C CA . LYS A 1 80 ? 0.711 -7.580 -6.685 1.00 95.00 80 LYS A CA 1
ATOM 624 C C . LYS A 1 80 ? 1.586 -8.365 -5.712 1.00 95.00 80 LYS A C 1
ATOM 626 O O . LYS A 1 80 ? 1.112 -8.761 -4.650 1.00 95.00 80 LYS A O 1
ATOM 631 N N . ASP A 1 81 ? 2.858 -8.560 -6.049 1.00 92.00 81 ASP A N 1
ATOM 632 C CA . ASP A 1 81 ? 3.836 -9.204 -5.168 1.00 92.00 81 ASP A CA 1
ATOM 633 C C . ASP A 1 81 ? 3.987 -8.457 -3.834 1.00 92.00 81 ASP A C 1
ATOM 635 O O . ASP A 1 81 ? 4.012 -9.076 -2.770 1.00 92.00 81 ASP A O 1
ATOM 639 N N . LEU A 1 82 ? 4.042 -7.124 -3.867 1.00 91.50 82 LEU A N 1
ATOM 640 C CA . LEU A 1 82 ? 4.180 -6.330 -2.652 1.00 91.50 82 LEU A CA 1
ATOM 641 C C . LEU A 1 82 ? 2.911 -6.385 -1.782 1.00 91.50 82 LEU A C 1
ATOM 643 O O . LEU A 1 82 ? 3.005 -6.633 -0.585 1.00 91.50 82 LEU A O 1
ATOM 647 N N . CYS A 1 83 ? 1.729 -6.230 -2.382 1.00 94.81 83 CYS A N 1
ATOM 648 C CA . CYS A 1 83 ? 0.441 -6.283 -1.680 1.00 94.81 83 CYS A CA 1
ATOM 649 C C . CYS A 1 83 ? 0.082 -7.687 -1.161 1.00 94.81 83 CYS A C 1
ATOM 651 O O . CYS A 1 83 ? -0.749 -7.816 -0.259 1.00 94.81 83 CYS A O 1
ATOM 653 N N . SER A 1 84 ? 0.721 -8.741 -1.680 1.00 94.31 84 SER A N 1
ATOM 654 C CA . SER A 1 84 ? 0.588 -10.107 -1.153 1.00 94.31 84 SER A CA 1
ATOM 655 C C . SER A 1 84 ? 1.247 -10.310 0.220 1.00 94.31 84 SER A C 1
ATOM 657 O O . SER A 1 84 ? 1.040 -11.344 0.853 1.00 94.31 84 SER A O 1
ATOM 659 N N . ARG A 1 85 ? 2.028 -9.323 0.677 1.00 90.69 85 ARG A N 1
ATOM 660 C CA . ARG A 1 85 ? 2.736 -9.288 1.960 1.00 90.69 85 ARG A CA 1
ATOM 661 C C . ARG A 1 85 ? 2.211 -8.137 2.827 1.00 90.69 85 ARG A C 1
ATOM 663 O O . ARG A 1 85 ? 1.392 -7.336 2.376 1.00 90.69 85 ARG A O 1
ATOM 670 N N . ASP A 1 86 ? 2.704 -8.054 4.060 1.00 90.75 86 ASP A N 1
ATOM 671 C CA . ASP A 1 86 ? 2.378 -6.966 4.983 1.00 90.75 86 ASP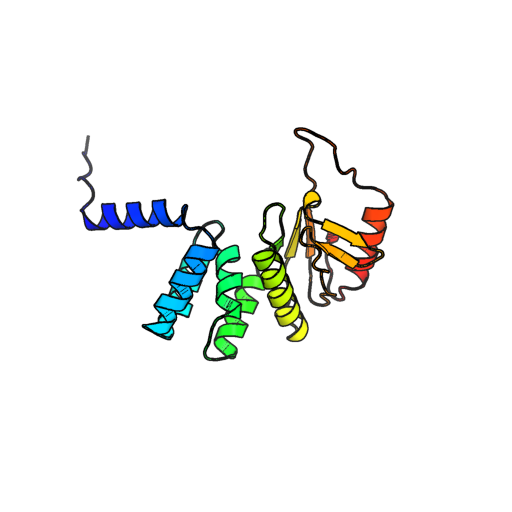 A CA 1
ATOM 672 C C . ASP A 1 86 ? 2.948 -5.636 4.476 1.00 90.75 86 ASP A C 1
ATOM 674 O O . ASP A 1 86 ? 4.168 -5.455 4.405 1.00 90.75 86 ASP A O 1
ATOM 678 N N . VAL A 1 87 ? 2.068 -4.678 4.187 1.00 92.75 87 VAL A N 1
ATOM 679 C CA . VAL A 1 87 ? 2.456 -3.300 3.873 1.00 92.75 87 VAL A CA 1
ATOM 680 C C . VAL A 1 87 ? 2.403 -2.484 5.156 1.00 92.75 87 VAL A C 1
ATOM 682 O O . VAL A 1 87 ? 1.361 -2.417 5.806 1.00 92.75 87 VAL A O 1
ATOM 685 N N . LYS A 1 88 ? 3.529 -1.875 5.534 1.00 91.25 88 LYS A N 1
ATOM 686 C CA . LYS A 1 88 ? 3.671 -1.138 6.794 1.00 91.25 88 LYS A CA 1
ATOM 687 C C . LYS A 1 88 ? 3.676 0.366 6.553 1.00 91.25 88 LYS A C 1
ATOM 689 O O . LYS A 1 88 ? 4.354 0.835 5.641 1.00 91.25 88 LYS A O 1
ATOM 694 N N . ILE A 1 89 ? 2.953 1.093 7.395 1.00 91.19 89 ILE A N 1
ATOM 695 C CA . ILE A 1 89 ? 3.077 2.540 7.572 1.00 91.19 89 ILE A CA 1
ATOM 696 C C . ILE A 1 89 ? 3.351 2.763 9.055 1.00 91.19 89 ILE A C 1
ATOM 698 O O . ILE A 1 89 ? 2.541 2.376 9.899 1.00 91.19 89 ILE A O 1
ATOM 702 N N . GLN A 1 90 ? 4.512 3.327 9.364 1.00 87.75 90 GLN A N 1
ATOM 703 C CA . GLN A 1 90 ? 5.021 3.415 10.732 1.00 87.75 90 GLN A CA 1
ATOM 704 C C . GLN A 1 90 ? 5.489 4.827 11.082 1.00 87.75 90 GLN A C 1
ATOM 706 O O . GLN A 1 90 ? 5.651 5.697 10.218 1.00 87.75 90 GLN A O 1
ATOM 711 N N . GLU A 1 91 ? 5.704 5.066 12.374 1.00 81.56 91 GLU A N 1
ATOM 712 C CA . GLU A 1 91 ? 6.293 6.313 12.845 1.00 81.56 91 GLU A CA 1
ATOM 713 C C . GLU A 1 91 ? 7.741 6.446 12.348 1.00 81.56 91 GLU A C 1
A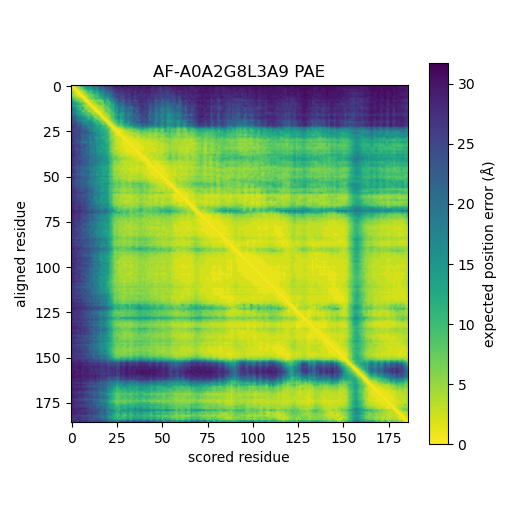TOM 715 O O . GLU A 1 91 ? 8.496 5.476 12.287 1.00 81.56 91 GLU A O 1
ATOM 720 N N . GLY A 1 92 ? 8.128 7.660 11.954 1.00 81.56 92 GLY A N 1
ATOM 721 C CA . GLY A 1 92 ? 9.442 7.936 11.367 1.00 81.56 92 GLY A CA 1
ATOM 722 C C . GLY A 1 92 ? 9.530 7.706 9.855 1.00 81.56 92 GLY A C 1
ATOM 723 O O . GLY A 1 92 ? 10.516 8.130 9.248 1.00 81.56 92 GLY A O 1
ATOM 724 N N . ASP A 1 93 ? 8.507 7.119 9.222 1.00 85.81 93 ASP A N 1
ATOM 725 C CA . ASP A 1 93 ? 8.412 7.118 7.762 1.00 85.81 93 ASP A CA 1
ATOM 726 C C . ASP A 1 93 ? 8.348 8.561 7.245 1.00 85.81 93 ASP A C 1
ATOM 728 O O . ASP A 1 93 ? 7.573 9.393 7.723 1.00 85.81 93 ASP A O 1
ATOM 732 N N . SER A 1 94 ? 9.155 8.868 6.228 1.00 87.38 94 SER A N 1
ATOM 733 C CA . SER A 1 94 ? 9.136 10.196 5.622 1.00 87.38 94 SER A CA 1
ATOM 734 C C . SER A 1 94 ? 7.790 10.472 4.943 1.00 87.38 94 SER A C 1
ATOM 736 O O . SER A 1 94 ? 7.112 9.560 4.465 1.00 87.38 94 SER A O 1
ATOM 738 N N . ALA A 1 95 ? 7.422 11.749 4.806 1.00 89.88 95 ALA A N 1
ATOM 739 C CA . ALA A 1 95 ? 6.207 12.129 4.081 1.00 89.88 95 ALA A CA 1
ATOM 740 C C . ALA A 1 95 ? 6.191 11.595 2.634 1.00 89.88 95 ALA A C 1
ATOM 742 O O . ALA A 1 95 ? 5.130 11.257 2.110 1.00 89.88 95 ALA A O 1
ATOM 743 N N . LEU A 1 96 ? 7.364 11.477 1.994 1.00 88.12 96 LEU A N 1
ATOM 744 C CA . LEU A 1 96 ? 7.488 10.875 0.665 1.00 88.12 96 LEU A CA 1
ATOM 745 C C . LEU A 1 96 ? 7.139 9.387 0.690 1.00 88.12 96 LEU A C 1
ATOM 747 O O . LEU A 1 96 ? 6.409 8.916 -0.180 1.00 88.12 96 LEU A O 1
ATOM 751 N N . LEU A 1 97 ? 7.652 8.656 1.677 1.00 87.94 97 LEU A N 1
ATOM 752 C CA . LEU A 1 97 ? 7.387 7.235 1.819 1.00 87.94 97 LEU A CA 1
ATOM 753 C C . LEU A 1 97 ? 5.912 6.980 2.132 1.00 87.94 97 LEU A C 1
ATOM 755 O O . LEU A 1 97 ? 5.282 6.205 1.423 1.00 87.94 97 LEU A O 1
ATOM 759 N N . GLN A 1 98 ? 5.328 7.702 3.093 1.00 91.44 98 GLN A N 1
ATOM 760 C CA . GLN A 1 98 ? 3.899 7.591 3.402 1.00 91.44 98 GLN A CA 1
ATOM 761 C C . GLN A 1 98 ? 3.023 7.905 2.178 1.00 91.44 98 GLN A C 1
ATOM 763 O O . GLN A 1 98 ? 2.073 7.171 1.894 1.00 91.44 98 GLN A O 1
ATOM 768 N N . ARG A 1 99 ? 3.374 8.937 1.394 1.00 92.75 99 ARG A N 1
ATOM 769 C CA . ARG A 1 99 ? 2.693 9.253 0.127 1.00 92.75 99 ARG A CA 1
ATOM 770 C C . ARG A 1 99 ? 2.803 8.117 -0.882 1.00 92.75 99 ARG A C 1
ATOM 772 O O . ARG A 1 99 ? 1.798 7.734 -1.468 1.00 92.75 99 ARG A O 1
ATOM 779 N N . SER A 1 100 ? 4.008 7.595 -1.078 1.00 92.12 100 SER A N 1
ATOM 780 C CA . SER A 1 100 ? 4.286 6.556 -2.073 1.00 92.12 100 SER A CA 1
ATOM 781 C C . SER A 1 100 ? 3.590 5.246 -1.712 1.00 92.12 100 SER A C 1
ATOM 783 O O . SER A 1 100 ? 2.939 4.638 -2.556 1.00 92.12 100 SER A O 1
ATOM 785 N N . THR A 1 101 ? 3.632 4.847 -0.440 1.00 94.00 101 THR A N 1
ATOM 786 C CA . THR A 1 101 ? 2.892 3.685 0.063 1.00 94.00 101 THR A CA 1
ATOM 787 C C . THR A 1 101 ? 1.393 3.862 -0.152 1.00 94.00 101 THR A C 1
ATOM 789 O O . THR A 1 101 ? 0.737 2.966 -0.675 1.00 94.00 101 THR A O 1
ATOM 792 N N . THR A 1 102 ? 0.855 5.042 0.165 1.00 94.94 102 THR A N 1
ATOM 793 C CA . THR A 1 102 ? -0.566 5.357 -0.037 1.00 94.94 102 THR A CA 1
ATOM 794 C C . THR A 1 102 ? -0.974 5.264 -1.509 1.00 94.94 102 THR A C 1
ATOM 796 O O . THR A 1 102 ? -1.976 4.629 -1.832 1.00 94.94 102 THR A O 1
ATOM 799 N N . GLN A 1 103 ? -0.174 5.836 -2.412 1.00 95.06 103 GLN A N 1
ATOM 800 C CA . GLN A 1 103 ? -0.409 5.772 -3.856 1.00 95.06 103 GLN A CA 1
ATOM 801 C C . GLN A 1 103 ? -0.338 4.338 -4.388 1.00 95.06 103 GLN A C 1
ATOM 803 O O . GLN A 1 103 ? -1.175 3.942 -5.195 1.00 95.06 103 GLN A O 1
ATOM 808 N N . LEU A 1 104 ? 0.621 3.536 -3.919 1.00 95.31 104 LEU A N 1
ATOM 809 C CA . LEU A 1 104 ? 0.728 2.131 -4.308 1.00 95.31 104 LEU A CA 1
ATOM 810 C C . LEU A 1 104 ? -0.507 1.330 -3.871 1.00 95.31 104 LEU A C 1
ATOM 812 O O . LEU A 1 104 ? -1.033 0.545 -4.659 1.00 95.31 104 LEU A O 1
ATOM 816 N N . LEU A 1 105 ? -0.990 1.547 -2.645 1.00 96.12 105 LEU A N 1
ATOM 817 C CA . LEU A 1 105 ? -2.205 0.905 -2.136 1.00 96.12 105 LEU A CA 1
ATOM 818 C C . LEU A 1 105 ? -3.444 1.321 -2.940 1.00 96.12 105 LEU A C 1
ATOM 820 O O . LEU A 1 105 ? -4.280 0.480 -3.265 1.00 96.12 105 LEU A O 1
ATOM 824 N N . GLU A 1 106 ? -3.551 2.597 -3.308 1.00 95.62 106 GLU A N 1
ATOM 825 C CA . GLU A 1 106 ? -4.641 3.098 -4.146 1.00 95.62 106 GLU A CA 1
ATOM 826 C C . GLU A 1 106 ? -4.601 2.490 -5.557 1.00 95.62 106 GLU A C 1
ATOM 828 O O . GLU A 1 106 ? -5.630 2.039 -6.058 1.00 95.62 106 GLU A O 1
ATOM 833 N N . ILE A 1 107 ? -3.419 2.385 -6.175 1.00 94.62 107 ILE A N 1
ATOM 834 C CA . ILE A 1 107 ? -3.236 1.701 -7.466 1.00 94.62 107 ILE A CA 1
ATOM 835 C C . ILE A 1 107 ? -3.661 0.237 -7.362 1.00 94.62 107 ILE A C 1
ATOM 837 O O . ILE A 1 107 ? -4.424 -0.232 -8.209 1.00 94.62 107 ILE A O 1
ATOM 841 N N . ALA A 1 108 ? -3.203 -0.480 -6.332 1.00 95.75 108 ALA A N 1
ATOM 842 C CA . ALA A 1 108 ? -3.598 -1.865 -6.102 1.00 95.75 108 ALA A CA 1
ATOM 843 C C . ALA A 1 108 ? -5.123 -1.981 -5.991 1.00 95.75 108 ALA A C 1
ATOM 845 O O . ALA A 1 108 ? -5.747 -2.767 -6.704 1.00 95.75 108 ALA A O 1
ATOM 846 N N . SER A 1 109 ? -5.736 -1.129 -5.170 1.00 95.06 109 SER A N 1
ATOM 847 C CA . SER A 1 109 ? -7.176 -1.137 -4.957 1.00 95.06 109 SER A CA 1
ATOM 848 C C . SER A 1 109 ? -7.981 -0.789 -6.212 1.00 95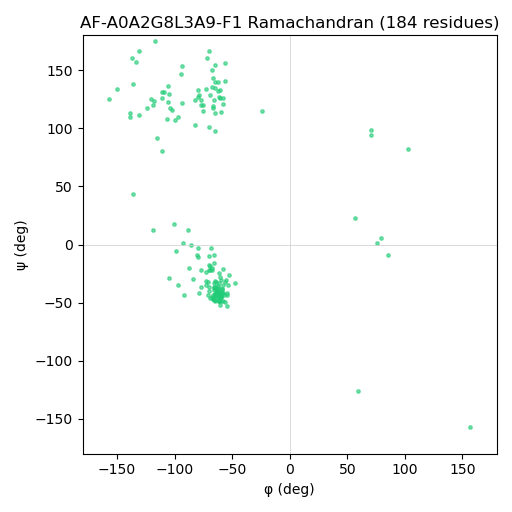.06 109 SER A C 1
ATOM 850 O O . SER A 1 109 ? -9.016 -1.406 -6.456 1.00 95.06 109 SER A O 1
ATOM 852 N N . ASN A 1 110 ? -7.523 0.166 -7.022 1.00 95.06 110 ASN A N 1
ATOM 853 C CA . ASN A 1 110 ? -8.188 0.561 -8.268 1.00 95.06 110 ASN A CA 1
ATOM 854 C C . ASN A 1 110 ? -8.095 -0.515 -9.360 1.00 95.06 110 ASN A C 1
ATOM 856 O O . ASN A 1 110 ? -8.925 -0.541 -10.264 1.00 95.06 110 ASN A O 1
ATOM 860 N N . ASN A 1 111 ? -7.114 -1.415 -9.262 1.00 95.06 111 ASN A N 1
ATOM 861 C CA . ASN A 1 111 ? -6.925 -2.544 -10.176 1.00 95.06 111 ASN A CA 1
ATOM 862 C C . ASN A 1 111 ? -7.439 -3.875 -9.597 1.00 95.06 111 ASN A C 1
ATOM 864 O O . ASN A 1 111 ? -7.062 -4.944 -10.070 1.00 95.06 111 ASN A O 1
ATOM 868 N N . ASP A 1 112 ? -8.282 -3.814 -8.564 1.00 95.38 112 ASP A N 1
ATOM 869 C CA . ASP A 1 112 ? -8.855 -4.969 -7.864 1.00 95.38 112 ASP A CA 1
ATOM 870 C C . ASP A 1 112 ? -7.825 -5.958 -7.277 1.00 95.38 112 ASP A C 1
ATOM 872 O O . ASP A 1 112 ? -8.125 -7.127 -7.016 1.00 95.38 112 ASP A O 1
ATOM 876 N N . ILE A 1 113 ? -6.597 -5.493 -7.031 1.00 96.25 113 ILE A N 1
ATOM 877 C CA . ILE A 1 113 ? -5.535 -6.294 -6.424 1.00 96.25 113 ILE A CA 1
ATOM 878 C C . ILE A 1 113 ? -5.797 -6.395 -4.915 1.00 96.25 113 ILE A C 1
ATOM 880 O O . ILE A 1 113 ? -5.901 -5.361 -4.244 1.00 96.25 113 ILE A O 1
ATOM 884 N N . PRO A 1 114 ? -5.886 -7.617 -4.350 1.00 95.69 114 PRO A N 1
ATOM 885 C CA . PRO A 1 114 ? -6.026 -7.804 -2.911 1.00 95.69 114 PRO A CA 1
ATOM 886 C C . PRO A 1 114 ? -4.814 -7.262 -2.154 1.00 95.69 114 PRO A C 1
ATOM 888 O O . PRO A 1 114 ? -3.671 -7.581 -2.487 1.00 95.69 114 PRO A O 1
ATOM 891 N N . ILE A 1 115 ? -5.073 -6.481 -1.107 1.00 96.50 115 ILE A N 1
ATOM 892 C CA . ILE A 1 115 ? -4.050 -6.047 -0.154 1.00 96.50 115 ILE A CA 1
ATOM 893 C C . ILE A 1 115 ? -4.175 -6.961 1.061 1.00 96.50 115 ILE A C 1
ATOM 895 O O . ILE A 1 115 ? -5.145 -6.871 1.816 1.00 96.50 115 ILE A O 1
ATOM 899 N N . SER A 1 116 ? -3.216 -7.874 1.217 1.00 95.81 116 SER A N 1
ATOM 900 C CA . SER A 1 116 ? -3.297 -8.962 2.197 1.00 95.81 116 SER A CA 1
ATOM 901 C C . SER A 1 116 ? -3.369 -8.451 3.636 1.00 95.81 116 SER A C 1
ATOM 903 O O . SER A 1 116 ? -4.194 -8.924 4.415 1.00 95.81 116 SER A O 1
ATOM 905 N N . CYS A 1 117 ? -2.534 -7.469 3.978 1.00 94.81 117 CYS A N 1
ATOM 906 C CA . CYS A 1 117 ? -2.458 -6.892 5.307 1.00 94.81 117 CYS A CA 1
ATOM 907 C C . CYS A 1 117 ? -1.872 -5.479 5.249 1.00 94.81 117 CYS A C 1
ATOM 909 O O . CYS A 1 117 ? -0.778 -5.267 4.719 1.00 94.81 117 CYS A O 1
ATOM 911 N N . LEU A 1 118 ? -2.609 -4.519 5.806 1.00 94.56 118 LEU A N 1
ATOM 912 C CA . LEU A 1 118 ? -2.139 -3.166 6.066 1.00 94.56 118 LEU A CA 1
ATOM 913 C C . LEU A 1 118 ? -1.817 -3.033 7.553 1.00 94.56 118 LEU A C 1
ATOM 915 O O . LEU A 1 118 ? -2.704 -3.122 8.399 1.00 94.56 118 LEU A O 1
ATOM 919 N N . HIS A 1 119 ? -0.550 -2.796 7.861 1.00 92.62 119 HIS A N 1
ATOM 920 C CA . HIS A 1 119 ? -0.065 -2.622 9.219 1.00 92.62 119 HIS A CA 1
ATOM 921 C C . HIS A 1 119 ? 0.188 -1.135 9.475 1.00 92.62 119 HIS A C 1
ATOM 923 O O . HIS A 1 119 ? 1.029 -0.522 8.817 1.00 92.62 119 HIS A O 1
ATOM 929 N N . LEU A 1 120 ? -0.544 -0.564 10.426 1.00 90.81 120 LEU A N 1
ATOM 930 C CA . LEU A 1 120 ? -0.437 0.831 10.836 1.00 90.81 120 LEU A CA 1
ATOM 931 C C . LEU A 1 120 ? 0.150 0.905 12.244 1.00 90.81 120 LEU A C 1
ATOM 933 O O . LEU A 1 120 ? -0.320 0.220 13.150 1.00 90.81 120 LEU A O 1
ATOM 937 N N . ASP A 1 121 ? 1.151 1.752 12.447 1.00 88.25 121 ASP A N 1
ATOM 938 C CA . ASP A 1 121 ? 1.561 2.133 13.797 1.00 88.25 121 ASP A CA 1
ATOM 939 C C . ASP A 1 121 ? 0.595 3.193 14.339 1.00 88.25 121 ASP A C 1
ATOM 941 O O . ASP A 1 121 ? 0.338 4.204 13.679 1.00 88.25 121 ASP A O 1
ATOM 945 N N . TYR A 1 122 ? 0.051 2.990 15.535 1.00 80.69 122 TYR A N 1
ATOM 946 C CA . TYR A 1 122 ? -0.913 3.908 16.132 1.00 80.69 122 TYR A CA 1
ATOM 947 C C . TYR A 1 122 ? -0.329 5.310 16.365 1.00 80.69 122 TYR A C 1
ATOM 949 O O . TYR A 1 122 ? -1.035 6.313 16.217 1.00 80.69 122 TYR A O 1
ATOM 957 N N . SER A 1 123 ? 0.966 5.422 16.682 1.00 79.62 123 SER A N 1
ATOM 958 C CA . SER A 1 123 ? 1.620 6.735 16.809 1.00 79.62 123 SER A CA 1
ATOM 959 C C . SER A 1 123 ? 1.729 7.466 15.467 1.00 79.62 123 SER A C 1
ATOM 961 O O . SER A 1 123 ? 1.754 8.700 15.438 1.00 79.62 123 SER A O 1
ATOM 963 N N . SER A 1 124 ? 1.675 6.733 14.354 1.00 76.69 124 SER A N 1
ATOM 964 C CA . SER A 1 124 ? 1.758 7.275 12.997 1.00 76.69 124 SER A CA 1
ATOM 965 C C . SER A 1 124 ? 0.422 7.741 12.411 1.00 76.69 124 SER A C 1
ATOM 967 O O . SER A 1 124 ? 0.406 8.220 11.278 1.00 76.69 124 SER A O 1
ATOM 969 N N . ILE A 1 125 ? -0.693 7.623 13.148 1.00 84.94 125 ILE A N 1
ATOM 970 C CA . ILE A 1 125 ? -2.032 7.945 12.635 1.00 84.94 125 ILE A CA 1
ATOM 971 C C . ILE A 1 125 ? -2.879 8.797 13.592 1.00 84.94 125 ILE A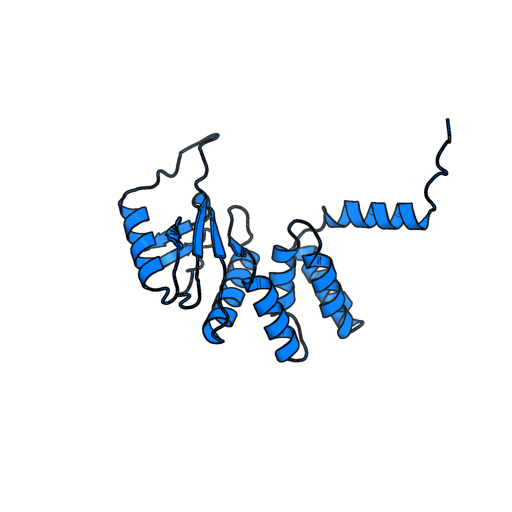 C 1
ATOM 973 O O . ILE A 1 125 ? -2.680 8.833 14.808 1.00 84.94 125 ILE A O 1
ATOM 977 N N . LYS A 1 126 ? -3.860 9.492 13.014 1.00 89.44 126 LYS A N 1
ATOM 978 C CA . LYS A 1 126 ? -4.932 10.249 13.674 1.00 89.44 126 LYS A CA 1
ATOM 979 C C . LYS A 1 126 ? -6.249 9.975 12.950 1.00 89.44 126 LYS A C 1
ATOM 981 O O . LYS A 1 126 ? -6.246 9.555 11.798 1.00 89.44 126 LYS A O 1
ATOM 986 N N . PHE A 1 127 ? -7.372 10.236 13.609 1.00 87.88 127 PHE A N 1
ATOM 987 C CA . PHE A 1 127 ? -8.696 10.096 13.003 1.00 87.88 127 PHE A CA 1
ATOM 988 C C . PHE A 1 127 ? -9.339 11.468 12.812 1.00 87.88 127 PHE A C 1
ATOM 990 O O . PHE A 1 127 ? -9.482 12.226 13.771 1.00 87.88 127 PHE A O 1
ATOM 997 N N . GLU A 1 128 ? -9.757 11.761 11.583 1.00 88.44 128 GLU A N 1
ATOM 998 C CA . GLU A 1 128 ? -10.609 12.903 11.247 1.00 88.44 128 GLU A CA 1
ATOM 999 C C . GLU A 1 128 ? -11.948 12.372 10.729 1.00 88.44 128 GLU A C 1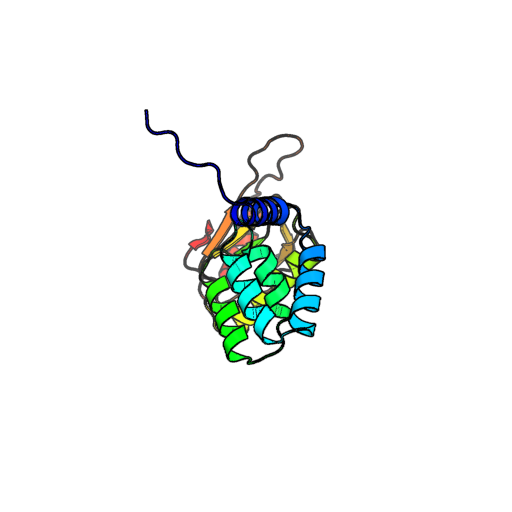
ATOM 1001 O O . GLU A 1 128 ? -12.115 12.033 9.552 1.00 88.44 128 GLU A O 1
ATOM 1006 N N . GLY A 1 129 ? -12.893 12.217 11.660 1.00 83.62 129 GLY A N 1
ATOM 1007 C CA . GLY A 1 129 ? -14.111 11.443 11.427 1.00 83.62 129 GLY A CA 1
ATOM 1008 C C . GLY A 1 129 ? -13.763 10.001 11.060 1.00 83.62 129 GLY A C 1
ATOM 1009 O O . GLY A 1 129 ? -12.985 9.344 11.746 1.00 83.62 129 GLY A O 1
ATOM 1010 N N . ASP A 1 130 ? -14.289 9.535 9.932 1.00 82.62 130 ASP A N 1
ATOM 1011 C CA . ASP A 1 130 ? -14.060 8.177 9.433 1.00 82.62 130 ASP A CA 1
ATOM 1012 C C . ASP A 1 130 ? -12.808 8.046 8.535 1.00 82.62 130 ASP A C 1
ATOM 1014 O O . ASP A 1 130 ? -12.685 7.075 7.780 1.00 82.62 130 ASP A O 1
ATOM 1018 N N . THR A 1 131 ? -11.938 9.060 8.510 1.00 89.44 131 THR A N 1
ATOM 1019 C CA . THR A 1 131 ? -10.719 9.063 7.690 1.00 89.44 131 THR A CA 1
ATOM 1020 C C . THR A 1 131 ? -9.505 8.921 8.592 1.00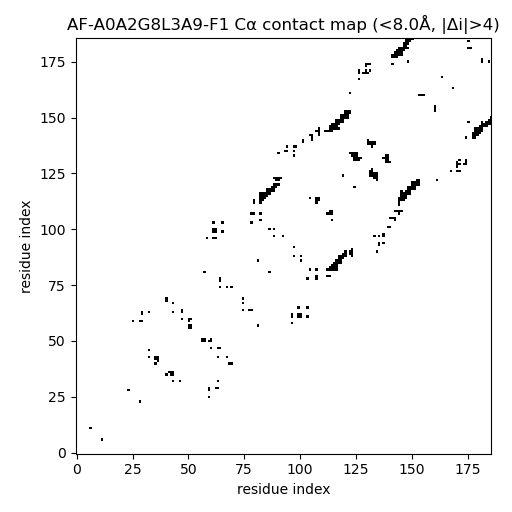 89.44 131 THR A C 1
ATOM 1022 O O . THR A 1 131 ? -9.365 9.647 9.577 1.00 89.44 131 THR A O 1
ATOM 1025 N N . ILE A 1 132 ? -8.612 7.999 8.237 1.00 92.19 132 ILE A N 1
ATOM 1026 C CA . ILE A 1 132 ? -7.309 7.872 8.886 1.00 92.19 132 ILE A CA 1
ATOM 1027 C C . ILE A 1 132 ? -6.373 8.900 8.253 1.00 92.19 132 ILE A C 1
ATOM 1029 O O . ILE A 1 132 ? -6.187 8.908 7.039 1.00 92.19 132 ILE A O 1
ATOM 1033 N N . ILE A 1 133 ? -5.784 9.764 9.068 1.00 93.38 133 ILE A N 1
ATOM 1034 C CA . ILE A 1 133 ? -4.784 10.750 8.665 1.00 93.38 133 ILE A CA 1
ATOM 1035 C C . ILE A 1 133 ? -3.427 10.268 9.163 1.00 93.38 133 ILE A C 1
ATOM 1037 O O . ILE A 1 133 ? -3.251 10.042 10.359 1.00 93.38 133 ILE A O 1
ATOM 1041 N N . LEU A 1 134 ? -2.476 10.096 8.251 1.00 92.69 134 LEU A N 1
ATOM 1042 C CA . LEU A 1 134 ? -1.106 9.718 8.585 1.00 92.69 134 LEU A CA 1
ATOM 1043 C C . LEU A 1 134 ? -0.377 10.895 9.250 1.00 92.69 134 LEU A C 1
ATOM 1045 O O . LEU A 1 134 ? -0.773 12.049 9.090 1.00 92.69 134 LEU A O 1
ATOM 1049 N N . ASP A 1 135 ? 0.717 10.637 9.964 1.00 89.00 135 ASP A N 1
ATOM 1050 C CA . ASP A 1 135 ? 1.463 11.679 10.686 1.00 89.00 135 ASP A CA 1
ATOM 1051 C C . ASP A 1 135 ? 2.008 12.780 9.757 1.00 89.00 135 ASP A C 1
ATOM 1053 O O . ASP A 1 135 ? 2.062 13.950 10.130 1.00 89.00 135 ASP A O 1
ATOM 1057 N N . SER A 1 136 ? 2.278 12.442 8.490 1.00 89.25 136 SER A N 1
ATOM 1058 C CA . SER A 1 136 ? 2.598 13.414 7.432 1.00 89.25 136 SER A CA 1
ATOM 1059 C C . SER A 1 136 ? 1.436 14.331 7.011 1.00 89.25 136 SER A C 1
ATOM 1061 O O . SER A 1 136 ? 1.621 15.190 6.147 1.00 89.25 136 SER A O 1
ATOM 1063 N N . GLY A 1 137 ? 0.236 14.150 7.567 1.00 91.88 137 GLY A N 1
ATOM 1064 C CA . GLY A 1 137 ? -0.995 14.841 7.175 1.00 91.88 137 GLY A CA 1
ATOM 1065 C C . GLY A 1 137 ? -1.659 14.270 5.919 1.00 91.88 137 GLY A C 1
ATOM 1066 O O . GLY A 1 137 ? -2.625 14.843 5.418 1.00 91.88 137 GLY A O 1
ATOM 1067 N N . ILE A 1 138 ? -1.147 13.161 5.380 1.00 93.12 138 ILE A N 1
ATOM 1068 C CA . ILE A 1 138 ? -1.711 12.511 4.195 1.00 93.12 138 ILE A CA 1
ATOM 1069 C C . ILE A 1 138 ? -2.932 11.683 4.615 1.00 93.12 138 ILE A C 1
ATOM 1071 O O . ILE A 1 138 ? -2.805 10.845 5.508 1.00 93.12 138 ILE A O 1
ATOM 1075 N N . PRO A 1 139 ? -4.107 11.871 3.990 1.00 93.81 139 PRO A N 1
ATOM 1076 C CA . PRO A 1 139 ? -5.257 11.022 4.256 1.00 93.81 139 PRO A CA 1
ATOM 1077 C C . PRO A 1 139 ? -5.047 9.640 3.634 1.00 93.81 139 PRO A C 1
ATOM 1079 O O . PRO A 1 139 ? -4.677 9.521 2.465 1.00 93.81 139 PRO A O 1
ATOM 1082 N N . LEU A 1 140 ? -5.324 8.593 4.404 1.00 93.62 140 LEU A N 1
ATOM 1083 C CA . LEU A 1 140 ? -5.379 7.232 3.899 1.00 93.62 140 LEU A CA 1
ATOM 1084 C C . LEU A 1 140 ? -6.693 7.057 3.110 1.00 93.62 140 LEU A C 1
ATOM 1086 O O . LEU A 1 140 ? -7.777 7.265 3.668 1.00 93.62 140 LEU A O 1
ATOM 1090 N N . PRO A 1 141 ? -6.628 6.713 1.813 1.00 92.38 141 PRO A N 1
ATOM 1091 C CA . PRO A 1 141 ? -7.795 6.599 0.958 1.00 92.38 141 PRO A CA 1
ATOM 1092 C C . PRO A 1 141 ? -8.628 5.385 1.352 1.00 92.38 141 PRO A C 1
ATOM 1094 O O . PRO A 1 141 ? -8.180 4.480 2.049 1.00 92.38 141 PRO A O 1
ATOM 1097 N N . LYS A 1 142 ? -9.857 5.327 0.846 1.00 91.38 142 LYS A N 1
ATOM 1098 C CA . LYS A 1 142 ? -10.680 4.127 0.965 1.00 91.38 142 LYS A CA 1
ATOM 1099 C C . LYS A 1 142 ? -10.048 3.000 0.144 1.00 91.38 142 LYS A C 1
ATOM 1101 O O . LYS A 1 142 ? -9.988 3.101 -1.077 1.00 91.38 142 LYS A O 1
ATOM 1106 N N . LEU A 1 143 ? -9.670 1.909 0.803 1.00 93.88 143 LEU A N 1
ATOM 1107 C CA . LEU A 1 143 ? -9.047 0.747 0.162 1.00 93.88 143 LEU A CA 1
ATOM 1108 C C . LEU A 1 143 ? -9.994 -0.470 0.188 1.00 93.88 143 LEU A C 1
ATOM 1110 O O . LEU A 1 143 ? -9.870 -1.323 1.071 1.00 93.88 143 LEU A O 1
ATOM 1114 N N . PRO A 1 144 ? -10.982 -0.577 -0.728 1.00 93.00 144 PRO A N 1
ATOM 1115 C CA . PRO A 1 144 ? -11.952 -1.675 -0.742 1.00 93.00 144 PRO A CA 1
ATOM 1116 C C . PRO A 1 144 ? -11.347 -3.077 -0.857 1.00 93.00 144 PRO A C 1
ATOM 1118 O O . PRO A 1 144 ? -12.021 -4.031 -0.476 1.00 93.00 144 PRO A O 1
ATOM 1121 N N . THR A 1 145 ? -10.115 -3.216 -1.353 1.00 95.19 145 THR A N 1
ATOM 1122 C CA . THR A 1 145 ? -9.457 -4.517 -1.538 1.00 95.19 145 THR A CA 1
ATOM 1123 C C . THR A 1 145 ? -8.598 -4.975 -0.356 1.00 95.19 145 THR A C 1
ATOM 1125 O O . THR A 1 145 ? -8.003 -6.051 -0.435 1.00 95.19 145 THR A O 1
ATOM 1128 N N . VAL A 1 146 ? -8.531 -4.196 0.732 1.00 95.56 146 VAL A N 1
ATOM 1129 C CA . VAL A 1 146 ? -7.818 -4.586 1.958 1.00 95.56 146 VAL A CA 1
ATOM 1130 C C . VAL A 1 146 ? -8.544 -5.721 2.662 1.00 95.56 146 VAL A C 1
ATOM 1132 O O . VAL A 1 146 ? -9.742 -5.635 2.930 1.00 95.56 146 VAL A O 1
ATOM 1135 N N . GLU A 1 147 ? -7.794 -6.773 2.981 1.00 95.25 147 GLU A N 1
ATOM 1136 C CA . GLU A 1 147 ? -8.310 -7.955 3.668 1.00 95.25 147 GLU A CA 1
ATOM 1137 C C . GLU A 1 147 ? -8.071 -7.915 5.177 1.00 95.25 147 GLU A C 1
ATOM 1139 O O . GLU A 1 147 ? -8.906 -8.402 5.940 1.00 95.25 147 GLU A O 1
ATOM 1144 N N . LYS A 1 148 ? -6.948 -7.338 5.614 1.00 94.88 148 LYS A N 1
ATOM 1145 C CA . LYS A 1 148 ? -6.598 -7.224 7.030 1.00 94.88 148 LYS A CA 1
ATOM 1146 C C . LYS A 1 148 ? -6.054 -5.844 7.345 1.00 94.88 148 LYS A C 1
ATOM 1148 O O . LYS A 1 148 ? -5.244 -5.314 6.584 1.00 94.88 148 LYS A O 1
ATOM 1153 N N . ILE A 1 149 ? -6.468 -5.292 8.477 1.00 92.81 149 ILE A N 1
ATOM 1154 C CA . ILE A 1 149 ? -5.859 -4.095 9.055 1.00 92.81 149 ILE A CA 1
ATOM 1155 C C . ILE A 1 149 ? -5.357 -4.473 10.441 1.00 92.81 149 ILE A C 1
ATOM 1157 O O . ILE A 1 149 ? -6.129 -4.979 11.253 1.00 92.81 149 ILE A O 1
ATOM 1161 N N . HIS A 1 150 ? -4.074 -4.234 10.682 1.00 90.62 150 HIS A N 1
ATOM 1162 C CA . HIS A 1 150 ? -3.442 -4.433 11.977 1.00 90.62 150 HIS A CA 1
ATOM 1163 C C . HIS A 1 150 ? -2.925 -3.099 12.499 1.00 90.62 150 HIS A C 1
ATOM 1165 O O . HIS A 1 150 ? -2.133 -2.439 11.820 1.00 90.62 150 HIS A O 1
ATOM 1171 N N . ILE A 1 151 ? -3.355 -2.708 13.694 1.00 87.44 151 ILE A N 1
ATOM 1172 C CA . ILE A 1 151 ? -2.862 -1.512 14.366 1.00 87.44 151 ILE A CA 1
ATOM 1173 C C . ILE A 1 151 ? -1.948 -1.915 15.514 1.00 87.44 151 ILE A C 1
ATOM 1175 O O . ILE A 1 151 ? -2.394 -2.377 16.562 1.00 87.44 151 ILE A O 1
ATOM 1179 N N . ALA A 1 152 ? -0.648 -1.686 15.338 1.00 82.06 152 ALA A N 1
ATOM 1180 C CA . ALA A 1 152 ? 0.295 -1.823 16.433 1.00 82.06 152 ALA A CA 1
ATOM 1181 C C . ALA A 1 152 ? 0.185 -0.606 17.356 1.00 82.06 152 ALA A C 1
ATOM 1183 O O . ALA A 1 152 ? 0.405 0.530 16.941 1.00 82.06 152 ALA A O 1
ATOM 1184 N N . GLY A 1 153 ? -0.155 -0.845 18.622 1.00 67.94 153 GLY A N 1
ATOM 1185 C CA . GLY A 1 153 ? -0.047 0.161 19.672 1.00 67.94 153 GLY A CA 1
ATOM 1186 C C . GLY A 1 153 ? 1.394 0.268 20.164 1.00 67.94 153 GLY A C 1
ATOM 1187 O O . GLY A 1 153 ? 2.023 -0.747 20.476 1.00 67.94 153 GLY A O 1
ATOM 1188 N N . SER A 1 154 ? 1.918 1.487 20.285 1.00 51.84 154 SER A N 1
ATOM 1189 C CA . SER A 1 154 ? 3.136 1.714 21.053 1.00 51.84 154 SER A CA 1
ATOM 1190 C C . SER A 1 154 ? 2.822 1.512 22.535 1.00 51.84 154 SER A C 1
ATOM 1192 O O . SER A 1 154 ? 2.235 2.357 23.210 1.00 51.84 154 SER A O 1
ATOM 1194 N N . ASN A 1 155 ? 3.196 0.345 23.052 1.00 43.88 155 ASN A N 1
ATOM 1195 C CA . ASN A 1 155 ? 3.288 0.143 24.489 1.00 43.88 155 ASN A CA 1
ATOM 1196 C C . ASN A 1 155 ? 4.313 1.156 25.014 1.00 43.88 155 ASN A C 1
ATOM 1198 O O . ASN A 1 155 ? 5.487 1.096 24.653 1.00 43.88 155 ASN A O 1
ATOM 1202 N N . GLU A 1 156 ? 3.833 2.099 25.817 1.00 47.22 156 GLU A N 1
ATOM 1203 C CA . GLU A 1 156 ? 4.582 3.114 26.554 1.00 47.22 156 GLU A CA 1
ATOM 1204 C C . GLU A 1 156 ? 6.047 2.752 26.843 1.00 47.22 156 GLU A C 1
ATOM 1206 O O . GLU A 1 156 ? 6.326 1.896 27.682 1.00 47.22 156 GLU A O 1
ATOM 1211 N N . GLN A 1 157 ? 6.987 3.498 26.257 1.00 44.09 157 GLN A N 1
ATOM 1212 C CA . GLN A 1 157 ? 8.237 3.851 26.931 1.00 44.09 157 GLN A CA 1
ATOM 1213 C C . GLN A 1 157 ? 8.563 5.319 26.630 1.00 44.09 157 GLN A C 1
ATOM 1215 O O . GLN A 1 157 ? 8.920 5.672 25.515 1.00 44.09 157 GLN A O 1
ATOM 1220 N N . TYR A 1 158 ? 8.442 6.151 27.670 1.00 44.38 158 TYR A N 1
ATOM 1221 C CA . TYR A 1 158 ? 8.806 7.573 27.745 1.00 44.38 158 TYR A CA 1
ATOM 1222 C C . TYR A 1 158 ? 7.944 8.588 26.963 1.00 44.38 158 TYR A C 1
ATOM 1224 O O . TYR A 1 158 ? 8.254 8.977 25.845 1.00 44.38 158 TYR A O 1
ATOM 1232 N N . GLY A 1 159 ? 6.954 9.156 27.666 1.00 41.62 159 GLY A N 1
ATOM 1233 C CA . GLY A 1 159 ? 6.444 10.510 27.404 1.00 41.62 159 GLY A CA 1
ATOM 1234 C C . GLY A 1 159 ? 5.118 10.583 26.646 1.00 41.62 159 GLY A C 1
ATOM 1235 O O . GLY A 1 15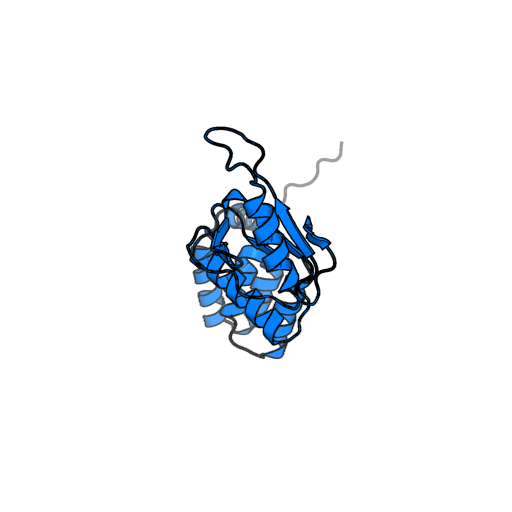9 ? 5.105 10.881 25.462 1.00 41.62 159 GLY A O 1
ATOM 1236 N N . ASN A 1 160 ? 4.014 10.421 27.384 1.00 43.69 160 ASN A N 1
ATOM 1237 C CA . ASN A 1 160 ? 2.606 10.472 26.959 1.00 43.69 160 ASN A CA 1
ATOM 1238 C C . ASN A 1 160 ? 2.116 9.293 26.094 1.00 43.69 160 ASN A C 1
ATOM 1240 O O . ASN A 1 160 ? 2.262 9.333 24.872 1.00 43.69 160 ASN A O 1
ATOM 1244 N N . PRO A 1 161 ? 1.432 8.288 26.682 1.00 49.22 161 PRO A N 1
ATOM 1245 C CA . PRO A 1 161 ? 0.645 7.357 25.883 1.00 49.22 161 PRO A CA 1
ATOM 1246 C C . PRO A 1 161 ? -0.399 8.142 25.091 1.00 49.22 161 PRO A C 1
ATOM 1248 O O . PRO A 1 161 ? -1.266 8.800 25.674 1.00 49.22 161 PRO A O 1
ATOM 1251 N N . ARG A 1 162 ? -0.380 8.046 23.758 1.00 54.59 162 ARG A N 1
ATOM 1252 C CA . ARG A 1 162 ? -1.635 8.222 23.026 1.00 54.59 162 ARG A CA 1
ATOM 1253 C C . ARG A 1 162 ? -2.504 7.046 23.455 1.00 54.59 162 ARG A C 1
ATOM 1255 O O . ARG A 1 162 ? -2.326 5.933 22.976 1.00 54.59 162 ARG A O 1
ATOM 1262 N N . THR A 1 163 ? -3.391 7.264 24.415 1.00 58.16 163 THR A N 1
ATOM 1263 C CA . THR A 1 163 ? -4.333 6.232 24.828 1.00 58.16 163 THR A CA 1
ATOM 1264 C C . THR A 1 163 ? -5.263 5.930 23.655 1.00 58.16 163 THR A C 1
ATOM 1266 O O . THR A 1 163 ? -5.736 6.830 22.951 1.00 58.16 163 THR A O 1
ATOM 1269 N N . VAL A 1 164 ? -5.486 4.645 23.387 1.00 65.81 164 VAL A N 1
ATOM 1270 C CA . VAL A 1 164 ? -6.553 4.217 22.481 1.00 65.81 164 VAL A CA 1
ATOM 1271 C C . VAL A 1 164 ? -7.868 4.610 23.148 1.00 65.81 164 VAL A C 1
ATOM 1273 O O . VAL A 1 164 ? -8.184 4.126 24.230 1.00 65.81 164 VAL A O 1
ATOM 1276 N N . THR A 1 165 ? -8.589 5.560 22.552 1.00 74.44 165 THR A N 1
ATOM 1277 C CA . THR A 1 165 ? -9.897 6.006 23.052 1.00 74.44 165 THR A CA 1
ATOM 1278 C C . THR A 1 165 ? -11.015 5.228 22.365 1.00 74.44 165 THR A C 1
ATOM 1280 O O . THR A 1 165 ? -10.856 4.822 21.212 1.00 74.44 165 THR A O 1
ATOM 1283 N N . ASP A 1 166 ? -12.172 5.086 23.018 1.00 76.94 166 ASP A N 1
ATOM 1284 C CA . ASP A 1 166 ? -13.357 4.440 22.425 1.00 76.94 166 ASP A CA 1
ATOM 1285 C C . ASP A 1 166 ? -13.744 5.071 21.077 1.00 76.94 166 ASP A C 1
ATOM 1287 O O . ASP A 1 166 ? -14.142 4.381 20.140 1.00 76.94 166 ASP A O 1
ATOM 1291 N N . ASN A 1 167 ? -13.554 6.388 20.948 1.00 81.31 167 ASN A N 1
ATOM 1292 C CA . ASN A 1 167 ? -13.807 7.117 19.709 1.00 81.31 167 ASN A CA 1
ATOM 1293 C C . ASN A 1 167 ? -12.844 6.706 18.584 1.00 81.31 167 ASN A C 1
ATOM 1295 O O . ASN A 1 167 ? -13.252 6.589 17.434 1.00 81.31 167 ASN A O 1
ATOM 1299 N N . ASN A 1 168 ? -11.575 6.445 18.904 1.00 78.25 168 ASN A N 1
ATOM 1300 C CA . ASN A 1 168 ? -10.596 5.986 17.917 1.00 78.25 168 ASN A CA 1
ATOM 1301 C C . ASN A 1 168 ? -10.888 4.553 17.461 1.00 78.25 168 ASN A C 1
ATOM 1303 O O . ASN A 1 168 ? -10.752 4.258 16.276 1.00 78.25 168 ASN A O 1
ATOM 1307 N N . VAL A 1 169 ? -11.362 3.689 18.365 1.00 81.56 169 VAL A N 1
ATOM 1308 C CA . VAL A 1 169 ? -11.831 2.338 18.009 1.00 81.56 169 VAL A CA 1
ATOM 1309 C C . VAL A 1 169 ? -13.060 2.412 17.100 1.00 81.56 169 VAL A C 1
ATOM 1311 O O . VAL A 1 169 ? -13.121 1.713 16.089 1.00 81.56 169 VAL A O 1
ATOM 1314 N N . LEU A 1 170 ? -14.016 3.295 17.407 1.00 85.56 170 LEU A N 1
ATOM 1315 C CA . LEU A 1 170 ? -15.208 3.493 16.581 1.00 85.56 170 LEU A CA 1
ATOM 1316 C C . LEU A 1 170 ? -14.852 4.008 15.177 1.00 85.56 170 LEU A C 1
ATOM 1318 O O . LEU A 1 170 ? -15.326 3.460 14.183 1.00 85.56 170 LEU A O 1
ATOM 1322 N N . ASN A 1 171 ? -13.973 5.008 15.082 1.00 87.81 171 ASN A N 1
ATOM 1323 C CA . ASN A 1 171 ? -13.527 5.555 13.799 1.00 87.81 171 ASN A CA 1
ATOM 1324 C C . ASN A 1 171 ? -12.740 4.526 12.977 1.00 87.81 171 ASN A C 1
ATOM 1326 O O . ASN A 1 171 ? -12.902 4.458 11.757 1.00 87.81 171 ASN A O 1
ATOM 1330 N N . LEU A 1 172 ? -11.929 3.687 13.630 1.00 85.69 172 LEU A N 1
ATOM 1331 C CA . LEU A 1 172 ? -11.255 2.566 12.978 1.00 85.69 172 LEU A CA 1
ATOM 1332 C C . LEU A 1 172 ? -12.262 1.573 12.402 1.00 85.69 172 LEU A C 1
ATOM 1334 O O . LEU A 1 172 ? -12.127 1.147 11.255 1.00 85.69 172 LEU A O 1
ATOM 1338 N N . PHE A 1 173 ? -13.286 1.226 13.179 1.00 85.94 173 PHE A N 1
ATOM 1339 C CA . PHE A 1 173 ? -14.342 0.337 12.719 1.00 85.94 173 PHE A CA 1
ATOM 1340 C C . PHE A 1 173 ? -15.097 0.940 11.527 1.00 85.94 173 PHE A C 1
ATOM 1342 O O . PHE A 1 173 ? -15.309 0.256 10.527 1.00 85.94 173 PHE A O 1
ATOM 1349 N N . HIS A 1 174 ? -15.427 2.234 11.572 1.00 88.38 174 HIS A N 1
ATOM 1350 C CA . HIS A 1 174 ? -16.049 2.942 10.449 1.00 88.38 174 HIS A CA 1
ATOM 1351 C C . HIS A 1 174 ? -15.171 2.943 9.196 1.00 88.38 174 HIS A C 1
ATOM 1353 O O . HIS A 1 174 ? -15.674 2.709 8.096 1.00 88.38 174 HIS A O 1
ATOM 1359 N N . TYR A 1 175 ? -13.866 3.182 9.344 1.00 88.50 175 TYR A N 1
ATOM 1360 C CA . TYR A 1 175 ? -12.922 3.082 8.235 1.00 88.50 175 TYR A CA 1
ATOM 1361 C C . TYR A 1 175 ? -12.901 1.655 7.670 1.00 88.50 175 TYR A C 1
ATOM 1363 O O . TYR A 1 175 ? -13.073 1.462 6.466 1.00 88.50 175 TYR A O 1
ATOM 1371 N N . GLY A 1 176 ? -12.792 0.648 8.540 1.00 87.00 176 GLY A N 1
ATOM 1372 C CA . GLY A 1 176 ? -12.792 -0.757 8.150 1.00 87.00 176 GLY A CA 1
ATOM 1373 C C . GLY A 1 176 ? -14.067 -1.173 7.411 1.00 87.00 176 GLY A C 1
ATOM 1374 O O . GLY A 1 176 ? -13.999 -1.829 6.378 1.00 87.00 176 GLY A O 1
ATOM 1375 N N . MET A 1 177 ? -15.237 -0.702 7.845 1.00 86.38 177 MET A N 1
ATOM 1376 C CA . MET A 1 177 ? -16.505 -0.947 7.148 1.00 86.38 177 MET A CA 1
A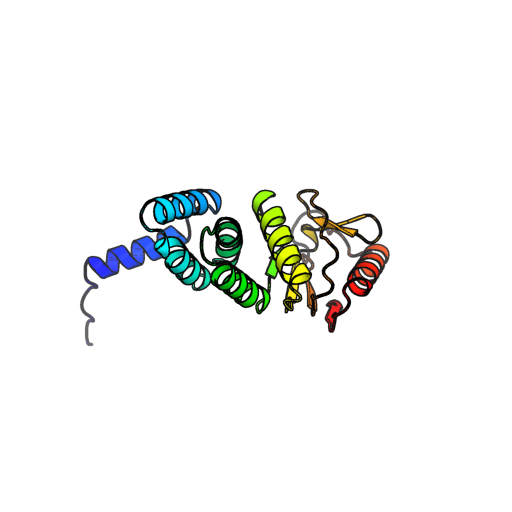TOM 1377 C C . MET A 1 177 ? -16.548 -0.375 5.726 1.00 86.38 177 MET A C 1
ATOM 1379 O O . MET A 1 177 ? -17.309 -0.857 4.884 1.00 86.38 177 MET A O 1
ATOM 1383 N N . LYS A 1 178 ? -15.748 0.654 5.426 1.00 84.94 178 LYS A N 1
ATOM 1384 C CA . LYS A 1 178 ? -15.625 1.186 4.063 1.00 84.94 178 LYS A CA 1
ATOM 1385 C C . LYS A 1 178 ? -14.750 0.286 3.188 1.00 84.94 178 LYS A C 1
ATOM 1387 O O . LYS A 1 178 ? -14.892 0.321 1.964 1.00 84.94 178 LYS A O 1
ATOM 1392 N N . CYS A 1 179 ? -13.885 -0.535 3.768 1.00 85.12 179 CYS A N 1
ATOM 1393 C CA . CYS A 1 179 ? -13.081 -1.511 3.049 1.00 85.12 179 CYS A CA 1
ATOM 1394 C C . CYS A 1 179 ? -13.910 -2.784 2.786 1.00 85.12 179 CYS A C 1
ATOM 1396 O O . CYS A 1 179 ? -14.136 -3.605 3.669 1.00 85.12 179 CYS A O 1
ATOM 1398 N N . GLY A 1 180 ? -14.390 -2.957 1.551 1.00 79.62 180 GLY A N 1
ATOM 1399 C CA . GLY A 1 180 ? -15.374 -3.990 1.196 1.00 79.62 180 GLY A CA 1
ATOM 1400 C C . GLY A 1 180 ? -14.919 -5.453 1.303 1.00 79.62 180 GLY A C 1
ATOM 1401 O O . GLY A 1 180 ? -15.757 -6.339 1.156 1.00 79.62 180 GLY A O 1
ATOM 1402 N N . ARG A 1 181 ? -13.627 -5.726 1.534 1.00 89.44 181 ARG A N 1
ATOM 1403 C CA . ARG A 1 181 ? -13.055 -7.083 1.619 1.00 89.44 181 ARG A CA 1
ATOM 1404 C C . ARG A 1 181 ? -12.426 -7.419 2.973 1.00 89.44 181 ARG A C 1
ATOM 1406 O O . ARG A 1 181 ? -11.752 -8.446 3.065 1.00 89.44 181 ARG A O 1
ATOM 1413 N N . ILE A 1 182 ? -12.649 -6.611 4.013 1.00 89.44 182 ILE A N 1
ATOM 1414 C CA . ILE A 1 182 ? -12.060 -6.888 5.328 1.00 89.44 182 ILE A CA 1
ATOM 1415 C C . ILE A 1 182 ? -12.555 -8.223 5.876 1.00 89.44 182 ILE A C 1
ATOM 1417 O O . ILE A 1 182 ? -13.752 -8.481 5.991 1.00 89.44 182 ILE A O 1
ATOM 1421 N N . LYS A 1 183 ? -11.587 -9.054 6.248 1.00 90.31 183 LYS A N 1
ATOM 1422 C CA . LYS A 1 183 ? -11.750 -10.326 6.949 1.00 90.31 183 LYS A CA 1
ATOM 1423 C C . LYS A 1 183 ? -11.354 -10.193 8.417 1.00 90.31 183 LYS A C 1
ATOM 1425 O O . LYS A 1 183 ? -11.867 -10.933 9.248 1.00 90.31 183 LYS A O 1
ATOM 1430 N N . GLU A 1 184 ? -10.433 -9.280 8.725 1.00 88.44 184 GLU A N 1
ATOM 1431 C CA . GLU A 1 184 ? -9.817 -9.160 10.045 1.00 88.44 184 GLU A CA 1
ATOM 1432 C C . GLU A 1 184 ? -9.418 -7.707 10.349 1.00 88.44 184 GLU A C 1
ATOM 1434 O O . GLU A 1 184 ? -8.832 -7.019 9.510 1.00 88.44 184 GLU A O 1
ATOM 1439 N N . LEU A 1 185 ? -9.747 -7.250 11.556 1.00 83.56 185 LEU A N 1
ATOM 1440 C CA . LEU A 1 185 ? -9.376 -5.950 12.108 1.00 83.56 185 LEU A CA 1
ATOM 1441 C C . LEU A 1 185 ? -8.812 -6.213 13.507 1.00 83.56 185 LEU A C 1
ATOM 1443 O O . LEU A 1 185 ? -9.561 -6.674 14.372 1.00 83.56 185 LEU A O 1
ATOM 1447 N N . MET A 1 186 ? -7.509 -5.997 13.690 1.00 71.00 186 MET A N 1
ATOM 1448 C CA . MET A 1 186 ? -6.780 -6.273 14.938 1.00 71.00 186 MET A CA 1
ATOM 1449 C C . MET A 1 186 ? -6.057 -5.043 15.459 1.00 71.00 186 MET A C 1
ATOM 1451 O O . MET A 1 186 ? -5.432 -4.337 14.636 1.00 71.00 186 MET A O 1
#

Secondary structure (DSSP, 8-state):
---PPPPPHHHHHHHHHHHHGGG--HHHHHHHHHHHHHH-TTHHHHHHHHHHTSTTHHHHHHHHHTT--S-HHHHHHHHHHHHTSEEEE-TT--HHHHHHHHHHHHHHHHTT--B-EEEEEGGGEEEETTEEEETTSPBPPP-TTB-EEEEE-----SS------HHHHHHHHHHHHHSTT--EE-

Nearest PDB structures (foldseek):
  7obr-assembly1_u  TM=3.131E-01  e=4.070E+00  Canis lupus familiaris
  7obq-assembly1_u  TM=2.726E-01  e=3.418E+00  Canis lupus familiaris
  7nfx-assembly1_u  TM=2.765E-01  e=6.485E+00  Homo sapiens

Sequence (186 aa):
MVCSPPPCHSCKERRRYRRNAQVLDPFDLQYLFRFACGLDPDAGKKLINHLKSLPGGDTFAILCILEQTGDVNDIMDSVKDLCSRDVKIQEGDSALLQRSTTQLLEIASNNDIPISCLHLDYSSIKFEGDTIILDSGIPLPKLPTVEKIHIAGSNEQYGNPRTVTDNNVLNLFHYGMKCGRIKELM

Radius of gyration: 19.45 Å; Cα contacts (8 Å, |Δi|>4): 237; chains: 1; bounding box: 58×44×47 Å